Protein AF-A0A8T0EVA7-F1 (afdb_monomer)

Nearest PDB structures (foldseek):
  4edz-assembly1_B  TM=8.177E-01  e=4.609E-07  Homo sapiens
  4ee0-assembly1_A  TM=8.184E-01  e=1.071E-06  Homo sapiens
  3vi5-assembly2_B  TM=8.026E-01  e=1.016E-06  Homo sapiens
  5aix-assembly2_D  TM=8.338E-01  e=5.791E-06  Homo sapiens
  1gsq-assembly1_A  TM=7.451E-01  e=3.299E-05  Todarodes pacificus

InterPro domains:
  IPR004046 Glutathione S-transferase, C-terminal [PF14497] (81-170)
  IPR010987 Glutathione S-transferase, C-terminal-like [PS50405] (51-183)
  IPR036282 Glutathione S-transferase, C-terminal domain superfamily [SSF47616] (47-170)
  IPR050213 Glutathione S-transferase superfamily [PTHR11571] (45-171)

pLDDT: mean 82.07, std 15.05, range [35.81, 98.31]

Structure (mmCIF, N/CA/C/O backbone):
data_AF-A0A8T0EVA7-F1
#
_entry.id   AF-A0A8T0EVA7-F1
#
loop_
_atom_site.group_PDB
_atom_site.id
_atom_site.type_symbol
_atom_site.label_atom_id
_atom_site.label_alt_id
_atom_site.label_comp_id
_atom_site.label_asym_id
_atom_site.label_entity_id
_atom_site.label_seq_id
_atom_site.pdbx_PDB_ins_code
_atom_site.Cartn_x
_atom_site.Cartn_y
_atom_site.Cartn_z
_atom_site.occupancy
_atom_site.B_iso_or_equiv
_atom_site.auth_seq_id
_atom_site.auth_comp_id
_atom_site.auth_asym_id
_atom_site.auth_atom_id
_atom_site.pdbx_PDB_model_num
ATOM 1 N N . MET A 1 1 ? 1.123 -28.349 12.467 1.00 51.69 1 MET A N 1
ATOM 2 C CA . MET A 1 1 ? 0.983 -28.143 11.011 1.00 51.69 1 MET A CA 1
ATOM 3 C C . MET A 1 1 ? 0.458 -26.742 10.843 1.00 51.69 1 MET A C 1
ATOM 5 O O . MET A 1 1 ? -0.519 -26.426 11.518 1.00 51.69 1 MET A O 1
ATOM 9 N N . ALA A 1 2 ? 1.129 -25.923 10.036 1.00 62.06 2 ALA A N 1
ATOM 10 C CA . ALA A 1 2 ? 0.645 -24.588 9.727 1.00 62.06 2 ALA A CA 1
ATOM 11 C C . ALA A 1 2 ? -0.777 -24.687 9.157 1.00 62.06 2 ALA A C 1
ATOM 13 O O . ALA A 1 2 ? -1.074 -25.582 8.361 1.00 62.06 2 ALA A O 1
ATOM 14 N N . LYS A 1 3 ? -1.676 -23.815 9.618 1.00 76.38 3 LYS A N 1
ATOM 15 C CA . LYS A 1 3 ? -3.074 -23.814 9.164 1.00 76.38 3 LYS A CA 1
ATOM 16 C C . LYS A 1 3 ? -3.185 -23.310 7.724 1.00 76.38 3 LYS A C 1
ATOM 18 O O . LYS A 1 3 ? -4.080 -23.734 6.999 1.00 76.38 3 LYS A O 1
ATOM 23 N N . TYR A 1 4 ? -2.267 -22.435 7.324 1.00 76.12 4 TYR A N 1
ATOM 24 C CA . TYR A 1 4 ? -2.261 -21.783 6.025 1.00 76.12 4 TYR A CA 1
ATOM 25 C C . TYR A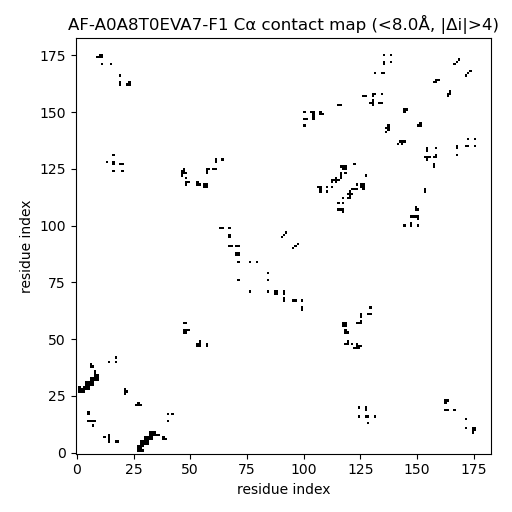 1 4 ? -0.961 -22.074 5.284 1.00 76.12 4 TYR A C 1
ATOM 27 O O . TYR A 1 4 ? 0.113 -22.127 5.885 1.00 76.12 4 TYR A O 1
ATOM 35 N N . LYS A 1 5 ? -1.075 -22.228 3.965 1.00 80.81 5 LYS A N 1
ATOM 36 C CA . LYS A 1 5 ? 0.052 -22.321 3.043 1.00 80.81 5 LYS A CA 1
ATOM 37 C C . LYS A 1 5 ? -0.102 -21.238 1.983 1.00 80.81 5 LYS A C 1
ATOM 39 O O . LYS A 1 5 ? -1.068 -21.262 1.224 1.00 80.81 5 LYS A O 1
ATOM 44 N N . ILE A 1 6 ? 0.835 -20.299 1.934 1.00 74.50 6 ILE A N 1
ATOM 45 C CA . ILE A 1 6 ? 0.915 -19.296 0.875 1.00 74.50 6 ILE A CA 1
ATOM 46 C C . ILE A 1 6 ? 1.753 -19.885 -0.253 1.00 74.50 6 ILE A C 1
ATOM 48 O O . ILE A 1 6 ? 2.911 -20.230 -0.050 1.00 74.50 6 ILE A O 1
ATOM 52 N N . ILE A 1 7 ? 1.164 -19.985 -1.443 1.00 74.25 7 ILE A N 1
ATOM 53 C CA . ILE A 1 7 ? 1.884 -20.291 -2.680 1.00 74.25 7 ILE A CA 1
ATOM 54 C C . ILE A 1 7 ? 1.798 -19.044 -3.548 1.00 74.25 7 ILE A C 1
ATOM 56 O O . ILE A 1 7 ? 0.725 -18.682 -4.027 1.00 74.25 7 ILE A O 1
ATOM 60 N N . ASP A 1 8 ? 2.911 -18.336 -3.684 1.00 68.06 8 ASP A N 1
ATOM 61 C CA . ASP A 1 8 ? 2.957 -17.047 -4.373 1.00 68.06 8 ASP A CA 1
ATOM 62 C C . ASP A 1 8 ? 4.351 -16.808 -4.958 1.00 68.06 8 ASP A C 1
ATOM 64 O O . ASP A 1 8 ? 5.248 -17.613 -4.764 1.00 68.06 8 ASP A O 1
ATOM 68 N N . TYR A 1 9 ? 4.566 -15.740 -5.714 1.00 65.31 9 TYR A N 1
ATOM 69 C CA . TYR A 1 9 ? 5.812 -15.583 -6.457 1.00 65.31 9 TYR A CA 1
ATOM 70 C C . TYR A 1 9 ? 6.983 -15.099 -5.604 1.00 65.31 9 TYR A C 1
ATOM 72 O O . TYR A 1 9 ? 6.816 -14.498 -4.544 1.00 65.31 9 TYR A O 1
ATOM 80 N N . VAL A 1 10 ? 8.197 -15.280 -6.129 1.00 61.91 10 VAL A N 1
ATOM 81 C CA . VAL A 1 10 ? 9.421 -14.655 -5.589 1.00 61.91 10 VAL A CA 1
ATOM 82 C C . VAL A 1 10 ? 9.433 -13.121 -5.705 1.00 61.91 10 VAL A C 1
ATOM 84 O O . VAL A 1 10 ? 10.322 -12.471 -5.156 1.00 61.91 10 VAL A O 1
ATOM 87 N N . TYR A 1 11 ? 8.478 -12.528 -6.429 1.00 54.47 11 TYR A N 1
ATOM 88 C CA . TYR A 1 11 ? 8.376 -11.087 -6.665 1.00 54.47 11 TYR A CA 1
ATOM 89 C C . TYR A 1 11 ? 7.085 -10.481 -6.083 1.00 54.47 11 TYR A C 1
ATOM 91 O O . T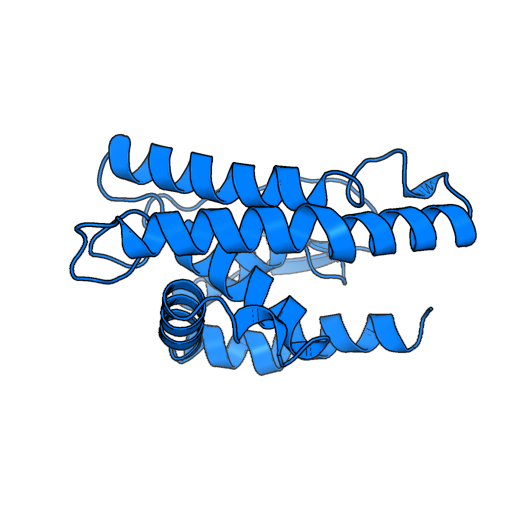YR A 1 11 ? 6.096 -11.195 -5.935 1.00 54.47 11 TYR A O 1
ATOM 99 N N . PRO A 1 12 ? 7.048 -9.153 -5.841 1.00 59.00 12 PRO A N 1
ATOM 100 C CA . PRO A 1 12 ? 5.904 -8.469 -5.238 1.00 59.00 12 PRO A CA 1
ATOM 101 C C . PRO A 1 12 ? 4.552 -8.702 -5.922 1.00 59.00 12 PRO A C 1
ATOM 103 O O . PRO A 1 12 ? 4.328 -8.250 -7.056 1.00 59.00 12 PRO A O 1
ATOM 106 N N . THR A 1 13 ? 3.615 -9.341 -5.218 1.00 66.25 13 THR A N 1
ATOM 107 C CA . THR A 1 13 ? 2.211 -9.501 -5.633 1.00 66.25 13 THR A CA 1
ATOM 108 C C . THR A 1 13 ? 1.250 -9.277 -4.455 1.00 66.25 13 THR A C 1
ATOM 110 O O . THR A 1 13 ? 1.651 -8.838 -3.382 1.00 66.25 13 THR A O 1
ATOM 113 N N . ALA A 1 14 ? -0.038 -9.591 -4.638 1.00 66.50 14 ALA A N 1
ATOM 114 C CA . ALA A 1 14 ? -0.995 -9.622 -3.536 1.00 66.50 14 ALA A CA 1
ATOM 115 C C . ALA A 1 14 ? -0.630 -10.638 -2.430 1.00 66.50 14 ALA A C 1
ATOM 117 O O . ALA A 1 14 ? -1.138 -10.512 -1.321 1.00 66.50 14 ALA A O 1
ATOM 118 N N . GLY A 1 15 ? 0.272 -11.599 -2.664 1.00 71.56 15 GLY A N 1
ATOM 119 C CA . GLY A 1 15 ? 0.728 -12.480 -1.590 1.00 71.56 15 GLY A CA 1
ATOM 120 C C . GLY A 1 15 ? 1.689 -11.813 -0.607 1.00 71.56 15 GLY A C 1
ATOM 121 O O . GLY A 1 15 ? 1.809 -12.295 0.511 1.00 71.56 15 GLY A O 1
ATOM 122 N N . GLU A 1 16 ? 2.303 -10.668 -0.928 1.00 78.44 16 GLU A N 1
ATOM 123 C CA . GLU A 1 16 ? 2.979 -9.850 0.096 1.00 78.44 16 GLU A CA 1
ATOM 124 C C . GLU A 1 16 ? 1.983 -9.310 1.123 1.00 78.44 16 GLU A C 1
ATOM 126 O O . GLU A 1 16 ? 2.271 -9.306 2.316 1.00 78.44 16 GLU A O 1
ATOM 131 N N . LEU A 1 17 ? 0.786 -8.923 0.672 1.00 82.12 17 LEU A N 1
ATOM 132 C CA . LEU A 1 17 ? -0.280 -8.493 1.570 1.00 82.12 17 LEU A CA 1
ATOM 133 C C . LEU A 1 17 ? -0.766 -9.652 2.445 1.00 82.12 17 LEU A C 1
ATOM 135 O O . LEU A 1 17 ? -0.916 -9.473 3.648 1.00 82.12 17 LEU A O 1
ATOM 139 N N . ALA A 1 18 ? -0.947 -10.844 1.870 1.00 80.25 18 ALA A N 1
ATOM 140 C CA . ALA A 1 18 ? -1.317 -12.032 2.638 1.00 80.25 18 ALA A CA 1
ATOM 141 C C . ALA A 1 18 ? -0.254 -12.391 3.695 1.00 80.25 18 ALA A C 1
ATOM 143 O O . ALA A 1 18 ? -0.599 -12.602 4.855 1.00 80.25 18 ALA A O 1
ATOM 144 N N . ARG A 1 19 ? 1.038 -12.384 3.330 1.00 84.69 19 ARG A N 1
ATOM 145 C CA . ARG A 1 19 ? 2.145 -12.607 4.278 1.00 84.69 19 ARG A CA 1
ATOM 146 C C . ARG A 1 19 ? 2.141 -11.574 5.397 1.00 84.69 19 ARG A C 1
ATOM 148 O O . ARG A 1 19 ? 2.225 -11.952 6.560 1.00 84.69 19 ARG A O 1
ATOM 155 N N . LEU A 1 20 ? 2.003 -10.289 5.060 1.00 84.94 20 LEU A N 1
ATOM 156 C CA . LEU A 1 20 ? 1.968 -9.234 6.068 1.00 84.94 20 LEU A CA 1
ATOM 157 C C . LEU A 1 20 ? 0.783 -9.406 7.020 1.00 84.94 20 LEU A C 1
ATOM 159 O O . LEU A 1 20 ? 0.956 -9.230 8.218 1.00 84.94 20 LEU A O 1
ATOM 163 N N . ILE A 1 21 ? -0.401 -9.761 6.516 1.00 85.12 21 ILE A N 1
ATOM 164 C CA . ILE A 1 21 ? -1.578 -10.014 7.359 1.00 85.12 21 ILE A CA 1
ATOM 165 C C . ILE A 1 21 ? -1.291 -11.134 8.365 1.00 85.12 21 ILE A C 1
ATOM 167 O O . ILE A 1 21 ? -1.506 -10.936 9.559 1.00 85.12 21 ILE A O 1
ATOM 171 N N . LEU A 1 22 ? -0.745 -12.267 7.911 1.00 84.88 22 LEU A N 1
ATOM 172 C CA . LEU A 1 22 ? -0.441 -13.401 8.789 1.00 84.88 22 LEU A CA 1
ATOM 173 C C . LEU A 1 22 ? 0.649 -13.060 9.814 1.00 84.88 22 LEU A C 1
ATOM 175 O O . LEU A 1 22 ? 0.495 -13.374 10.992 1.00 84.88 22 LEU A O 1
ATOM 179 N N . GLN A 1 23 ? 1.702 -12.343 9.407 1.00 84.38 23 GLN A N 1
ATOM 180 C CA . GLN A 1 23 ? 2.734 -11.863 10.333 1.00 84.38 23 GLN A CA 1
ATOM 181 C C . GLN A 1 23 ? 2.183 -10.853 11.346 1.00 84.38 23 GLN A C 1
ATOM 183 O O . GLN A 1 23 ? 2.493 -10.935 12.530 1.00 84.38 23 GLN A O 1
ATOM 188 N N . TYR A 1 24 ? 1.326 -9.924 10.911 1.00 83.69 24 TYR A N 1
ATOM 189 C CA . TYR A 1 24 ? 0.682 -8.935 11.784 1.00 83.69 24 TYR A CA 1
ATOM 190 C C . TYR A 1 24 ? -0.187 -9.589 12.859 1.00 83.69 24 TYR A C 1
ATOM 192 O O . TYR A 1 24 ? -0.350 -9.049 13.953 1.00 83.69 24 TYR A O 1
ATOM 200 N N . LYS A 1 25 ? -0.754 -10.752 12.543 1.00 84.75 25 LYS A N 1
ATOM 201 C CA . LYS A 1 25 ? -1.606 -11.532 13.439 1.00 84.75 25 LYS A CA 1
ATOM 202 C C . LYS A 1 25 ? -0.843 -12.578 14.252 1.00 84.75 25 LYS A C 1
ATOM 204 O O . LYS A 1 25 ? -1.481 -13.271 15.037 1.00 84.75 25 LYS A O 1
ATOM 209 N N . ASP A 1 26 ? 0.478 -12.674 14.088 1.00 85.44 26 ASP A N 1
ATOM 210 C CA . ASP A 1 26 ? 1.319 -13.701 14.717 1.00 85.44 26 ASP A CA 1
ATOM 211 C C . ASP A 1 26 ? 0.821 -15.133 14.414 1.00 85.44 26 ASP A C 1
ATOM 213 O O . ASP A 1 26 ? 0.749 -16.006 15.277 1.00 85.44 26 ASP A O 1
ATOM 217 N N . VAL A 1 27 ? 0.402 -15.365 13.163 1.00 84.88 27 VAL A N 1
ATOM 218 C CA . VAL A 1 27 ? -0.110 -16.657 12.683 1.00 84.88 27 VAL A CA 1
ATOM 219 C C . VAL A 1 27 ? 0.983 -17.390 11.908 1.00 84.88 27 VAL A C 1
ATOM 221 O O . VAL A 1 27 ? 1.484 -16.882 10.907 1.00 84.88 27 VAL A O 1
ATOM 224 N N . GLU A 1 28 ? 1.318 -18.618 12.320 1.00 84.50 28 GLU A N 1
ATOM 225 C CA . GLU A 1 28 ? 2.240 -19.483 11.568 1.00 84.50 28 GLU A CA 1
ATOM 226 C C . GLU A 1 28 ? 1.647 -19.922 10.216 1.00 84.50 28 GLU A C 1
ATOM 228 O O . GLU A 1 28 ? 0.506 -20.396 10.132 1.00 84.50 28 GLU A O 1
ATOM 233 N N . TYR A 1 29 ? 2.459 -19.834 9.160 1.00 83.50 29 TYR A N 1
ATOM 234 C CA . TYR A 1 29 ? 2.106 -20.243 7.801 1.00 83.50 29 TYR A CA 1
ATOM 235 C C . TYR A 1 29 ? 3.290 -20.892 7.078 1.00 83.50 29 TYR A C 1
ATOM 237 O O . TYR A 1 29 ? 4.446 -20.548 7.321 1.00 83.50 29 TYR A O 1
ATOM 245 N N . ASP A 1 30 ? 2.994 -21.810 6.160 1.00 84.25 30 ASP A N 1
ATOM 246 C CA . ASP A 1 30 ? 3.984 -22.344 5.223 1.00 84.25 30 ASP A CA 1
ATOM 247 C C . ASP A 1 30 ? 4.095 -21.387 4.019 1.00 84.25 30 ASP A C 1
ATOM 249 O O . ASP A 1 30 ? 3.082 -21.068 3.397 1.00 84.25 30 ASP A O 1
ATOM 253 N N . ASP A 1 31 ? 5.300 -20.926 3.668 1.00 81.12 31 ASP A N 1
ATOM 254 C CA . ASP A 1 31 ? 5.536 -20.032 2.517 1.00 81.12 31 ASP A CA 1
ATOM 255 C C . ASP A 1 31 ? 6.271 -20.767 1.391 1.00 81.12 31 ASP A C 1
ATOM 257 O O . ASP A 1 31 ? 7.433 -21.156 1.528 1.00 81.12 31 ASP A O 1
ATOM 261 N N . GLU A 1 32 ? 5.601 -20.947 0.258 1.00 80.75 32 GLU A N 1
ATOM 262 C CA . GLU A 1 32 ? 6.171 -21.503 -0.962 1.00 80.75 32 GLU A CA 1
ATOM 263 C C . GLU A 1 32 ? 6.252 -20.408 -2.031 1.00 80.75 32 GLU A C 1
ATOM 265 O O . GLU A 1 32 ? 5.247 -20.005 -2.622 1.00 80.75 32 GLU A O 1
ATOM 270 N N . LYS A 1 33 ? 7.473 -19.927 -2.288 1.00 73.31 33 LYS A N 1
ATOM 271 C CA . LYS A 1 33 ? 7.742 -18.955 -3.353 1.00 73.31 33 LYS A CA 1
ATOM 272 C C . LYS A 1 33 ? 7.974 -19.687 -4.688 1.00 73.31 33 LYS A C 1
ATOM 274 O O . LYS A 1 33 ? 8.923 -20.459 -4.796 1.00 73.31 33 LYS A O 1
ATOM 279 N N . VAL A 1 34 ? 7.127 -19.452 -5.696 1.00 67.31 34 VAL A N 1
ATOM 280 C CA . VAL A 1 34 ? 7.147 -20.120 -7.017 1.00 67.31 34 VAL A CA 1
ATOM 281 C C . VAL A 1 34 ? 7.436 -19.151 -8.175 1.00 67.31 34 VAL A C 1
ATOM 283 O O . VAL A 1 34 ? 7.169 -17.959 -8.092 1.00 67.31 34 VAL A O 1
ATOM 286 N N . ASP A 1 35 ? 7.949 -19.645 -9.303 1.00 64.81 35 ASP A N 1
ATOM 287 C CA . ASP A 1 35 ? 8.256 -18.809 -10.484 1.00 64.81 35 ASP A CA 1
ATOM 288 C C . ASP A 1 35 ? 7.089 -18.690 -11.499 1.00 64.81 35 ASP A C 1
ATOM 290 O O . ASP A 1 35 ? 7.209 -17.983 -12.500 1.00 64.81 35 ASP A O 1
ATOM 294 N N . SER A 1 36 ? 5.951 -19.369 -11.282 1.00 56.81 36 SER A N 1
ATOM 295 C CA . SER A 1 36 ? 4.916 -19.625 -12.311 1.00 56.81 36 SER A CA 1
ATOM 296 C C . SER A 1 36 ? 3.476 -19.400 -11.815 1.00 56.81 36 SER A C 1
ATOM 298 O O . SER A 1 36 ? 3.238 -19.543 -10.615 1.00 56.81 36 SER A O 1
ATOM 300 N N . PRO A 1 37 ? 2.502 -19.037 -12.689 1.00 47.94 37 PRO A N 1
ATOM 301 C CA . PRO A 1 37 ? 1.304 -18.361 -12.239 1.00 47.94 37 PRO A CA 1
ATOM 302 C C . PRO A 1 37 ? 0.077 -19.241 -12.058 1.00 47.94 37 PRO A C 1
ATOM 304 O O . PRO A 1 37 ? -0.786 -19.269 -12.928 1.00 47.94 37 PRO A O 1
ATOM 307 N N . ASP A 1 38 ? -0.063 -19.830 -10.876 1.00 43.03 38 ASP A N 1
ATOM 308 C CA . ASP A 1 38 ? -1.338 -20.378 -10.413 1.00 43.03 38 ASP A CA 1
ATOM 309 C C . ASP A 1 38 ? -1.699 -19.727 -9.064 1.00 43.03 38 ASP A C 1
ATOM 311 O O . ASP A 1 38 ? -0.909 -19.738 -8.125 1.00 43.03 38 ASP A O 1
ATOM 315 N N . ARG A 1 39 ? -2.862 -19.055 -8.994 1.00 45.16 39 ARG A N 1
ATOM 316 C CA . ARG A 1 39 ? -3.325 -18.262 -7.832 1.00 45.16 39 ARG A CA 1
ATOM 317 C C . ARG A 1 39 ? -4.442 -18.969 -7.073 1.00 45.16 39 ARG A C 1
ATOM 319 O O . ARG A 1 39 ? -5.431 -19.334 -7.703 1.00 45.16 39 ARG A O 1
ATOM 326 N N . ILE A 1 40 ? -4.373 -18.963 -5.739 1.00 38.34 40 ILE A N 1
ATOM 327 C CA . ILE A 1 40 ? -5.530 -19.010 -4.824 1.00 38.34 40 ILE A CA 1
ATOM 328 C C . ILE A 1 40 ? -5.209 -18.108 -3.613 1.00 38.34 40 ILE A C 1
ATOM 330 O O . ILE A 1 40 ? -4.103 -18.179 -3.086 1.00 38.34 40 ILE A O 1
ATOM 334 N N . TYR A 1 41 ? -6.151 -17.255 -3.190 1.00 47.81 41 TYR A N 1
ATOM 335 C CA . TYR A 1 41 ? -6.073 -16.477 -1.943 1.00 47.81 41 TYR A CA 1
ATOM 336 C C . TYR A 1 41 ? -7.312 -16.764 -1.085 1.00 47.81 41 TYR A C 1
ATOM 338 O O . TYR A 1 41 ? -8.422 -16.787 -1.616 1.00 47.81 41 TYR A O 1
ATOM 346 N N . GLU A 1 42 ? -7.123 -16.915 0.226 1.00 38.09 42 GLU A N 1
ATOM 347 C CA . GLU A 1 42 ? -8.181 -16.876 1.244 1.00 38.09 42 GLU A CA 1
ATOM 348 C C . GLU A 1 42 ? -7.908 -15.667 2.154 1.00 38.09 42 GLU A C 1
ATOM 350 O O . GLU A 1 42 ? -6.774 -15.466 2.590 1.00 38.09 42 GLU A O 1
ATOM 355 N N . ALA A 1 43 ? -8.914 -14.815 2.376 1.00 43.81 43 ALA A N 1
ATOM 356 C CA . ALA A 1 43 ? -8.801 -13.621 3.218 1.00 43.81 43 ALA A CA 1
ATOM 357 C C . ALA A 1 43 ? -9.215 -13.927 4.670 1.00 43.81 43 ALA A C 1
ATOM 359 O O . ALA A 1 43 ? -10.124 -14.724 4.894 1.00 43.81 43 ALA A O 1
ATOM 360 N N . GLU A 1 44 ? -8.575 -13.276 5.649 1.00 51.53 44 GLU A N 1
ATOM 361 C CA . GLU A 1 44 ? -8.946 -13.377 7.069 1.00 51.53 44 GLU A CA 1
ATOM 362 C C . GLU A 1 44 ? -10.073 -12.404 7.452 1.00 51.53 44 GLU A C 1
ATOM 364 O O . GLU A 1 44 ? -10.034 -11.224 7.104 1.00 51.53 44 GLU A O 1
ATOM 369 N N . GLU A 1 45 ? -11.042 -12.892 8.233 1.00 55.31 45 GLU A N 1
ATOM 370 C CA . GLU A 1 45 ? -12.304 -12.208 8.563 1.00 55.31 45 GLU A CA 1
ATOM 371 C C . GLU A 1 45 ? -12.142 -10.966 9.475 1.00 55.31 45 GLU A C 1
ATOM 373 O O . GLU A 1 45 ? -12.987 -10.074 9.451 1.00 55.31 45 GLU A O 1
ATOM 378 N N . ASP A 1 46 ? -11.029 -10.833 10.210 1.00 62.69 46 ASP A N 1
ATOM 379 C CA . ASP A 1 46 ? -10.847 -9.788 11.239 1.00 62.69 46 ASP A CA 1
ATOM 380 C C . ASP A 1 46 ? -10.209 -8.475 10.746 1.00 62.69 46 ASP A C 1
ATOM 382 O O . ASP A 1 46 ? -10.014 -7.547 11.536 1.00 62.69 46 ASP A O 1
ATOM 386 N N . LEU A 1 47 ? -9.825 -8.377 9.470 1.00 65.31 47 LEU A N 1
ATOM 387 C CA . LEU A 1 47 ? -9.247 -7.151 8.893 1.00 65.31 47 LEU A CA 1
ATOM 388 C C . LEU A 1 47 ? -10.135 -6.503 7.831 1.00 65.31 47 LEU A C 1
ATOM 390 O O . LEU A 1 47 ? -9.761 -5.459 7.301 1.00 65.31 47 LEU A O 1
ATOM 394 N N . VAL A 1 48 ? -11.298 -7.091 7.541 1.00 67.50 48 VAL A N 1
ATOM 395 C CA . VAL A 1 48 ? -12.224 -6.692 6.466 1.00 67.50 48 VAL A CA 1
ATOM 396 C C . VAL A 1 48 ? -12.993 -5.403 6.796 1.00 67.50 48 VAL A C 1
ATOM 398 O O . VAL A 1 48 ? -13.507 -4.752 5.899 1.00 67.50 48 VAL A O 1
ATOM 401 N N . GLY A 1 49 ? -13.003 -4.973 8.059 1.00 61.56 49 GLY A N 1
ATOM 402 C CA . GLY A 1 49 ? -13.878 -3.909 8.555 1.00 61.56 49 GLY A CA 1
ATOM 403 C C . GLY A 1 49 ? -15.038 -4.496 9.359 1.00 61.56 49 GLY A C 1
ATOM 404 O O . GLY A 1 49 ? -15.358 -5.677 9.251 1.00 61.56 49 GLY A O 1
ATOM 405 N N . LYS A 1 50 ? -15.656 -3.693 10.226 1.00 78.88 50 LYS A N 1
ATOM 406 C CA . LYS A 1 50 ? -16.642 -4.181 11.211 1.00 78.88 50 LYS A CA 1
ATOM 407 C C . LYS A 1 50 ? -18.031 -4.433 10.636 1.00 78.88 50 LYS A C 1
ATOM 409 O O . LYS A 1 50 ? -18.877 -5.018 11.310 1.00 78.88 50 LYS A O 1
ATOM 414 N N . ASN A 1 51 ? -18.303 -3.916 9.445 1.00 77.56 51 ASN A N 1
ATOM 415 C CA . ASN A 1 51 ? -19.595 -4.003 8.783 1.00 77.56 51 ASN A CA 1
ATOM 416 C C . ASN A 1 51 ? -19.411 -4.026 7.259 1.00 77.56 51 ASN A C 1
ATOM 418 O O . ASN A 1 51 ? -18.323 -3.777 6.740 1.00 77.56 51 ASN A O 1
ATOM 422 N N . ASN A 1 52 ? -20.502 -4.306 6.546 1.00 77.56 52 ASN A N 1
ATOM 423 C CA . ASN A 1 52 ? -20.494 -4.438 5.090 1.00 77.56 52 ASN A CA 1
ATOM 424 C C . ASN A 1 52 ? -20.081 -3.152 4.358 1.00 77.56 52 ASN A C 1
ATOM 426 O O . ASN A 1 52 ? -19.578 -3.236 3.242 1.00 77.56 52 ASN A O 1
ATOM 430 N N . GLU A 1 53 ? -20.306 -1.976 4.947 1.00 81.81 53 GLU A N 1
ATOM 431 C CA . GLU A 1 53 ? -19.920 -0.702 4.333 1.00 81.81 53 GLU A CA 1
ATOM 432 C C . GLU A 1 53 ? -18.400 -0.519 4.400 1.00 81.81 53 GLU A C 1
ATOM 434 O O . GLU A 1 53 ? -17.777 -0.248 3.377 1.00 81.81 53 GLU A O 1
ATOM 439 N N . GLU A 1 54 ? -17.791 -0.760 5.567 1.00 86.31 54 GLU A N 1
ATOM 440 C CA . GLU A 1 54 ? -16.330 -0.744 5.739 1.00 86.31 54 GLU A CA 1
ATOM 441 C C . GLU A 1 54 ? -15.652 -1.777 4.817 1.00 86.31 54 GLU A C 1
ATOM 443 O O . GLU A 1 54 ? -14.677 -1.457 4.135 1.00 86.31 54 GLU A O 1
ATOM 448 N N . ALA A 1 55 ? -16.228 -2.980 4.718 1.00 76.56 55 ALA A N 1
ATOM 449 C CA . ALA A 1 55 ? -15.773 -4.029 3.806 1.00 76.56 55 ALA A CA 1
ATOM 450 C C . ALA A 1 55 ? -15.816 -3.593 2.337 1.00 76.56 55 ALA A C 1
ATOM 452 O O . ALA A 1 55 ? -14.813 -3.685 1.628 1.00 76.56 55 ALA A O 1
ATOM 453 N N . ALA A 1 56 ? -16.949 -3.040 1.897 1.00 74.06 56 ALA A N 1
ATOM 454 C CA . ALA A 1 56 ? -17.117 -2.569 0.527 1.00 74.06 56 ALA A CA 1
ATOM 455 C C . ALA A 1 56 ? -16.169 -1.407 0.186 1.00 74.06 56 ALA A C 1
ATOM 457 O O . ALA A 1 56 ? -15.694 -1.312 -0.948 1.00 74.06 56 ALA A O 1
ATOM 458 N N . ILE A 1 57 ? -15.862 -0.530 1.151 1.00 86.06 57 ILE A N 1
ATOM 459 C CA . ILE A 1 57 ? -14.856 0.522 0.962 1.00 86.06 57 ILE A CA 1
ATOM 460 C C . ILE A 1 57 ? -13.479 -0.105 0.750 1.00 86.06 57 ILE A C 1
ATOM 462 O O . ILE A 1 57 ? -12.772 0.301 -0.177 1.00 86.06 57 ILE A O 1
ATOM 466 N N . CYS A 1 58 ? -13.104 -1.100 1.556 1.00 86.50 58 CYS A N 1
ATOM 467 C CA . CYS A 1 58 ? -11.833 -1.790 1.372 1.00 86.50 58 CYS A CA 1
ATOM 468 C C . CYS A 1 58 ? -11.725 -2.488 0.011 1.00 86.50 58 CYS A C 1
ATOM 470 O O . CYS A 1 58 ? -10.704 -2.330 -0.664 1.00 86.50 58 CYS A O 1
ATOM 472 N N . ASP A 1 59 ? -12.776 -3.182 -0.427 1.00 81.69 59 ASP A N 1
ATOM 473 C CA . ASP A 1 59 ? -12.821 -3.812 -1.749 1.00 81.69 59 ASP A CA 1
ATOM 474 C C . ASP A 1 59 ? -12.644 -2.772 -2.861 1.00 81.69 59 ASP A C 1
ATOM 476 O O . ASP A 1 59 ? -11.753 -2.899 -3.699 1.00 81.69 59 ASP A O 1
ATOM 480 N N . MET A 1 60 ? -13.407 -1.675 -2.819 1.00 89.00 60 MET A N 1
ATOM 481 C CA . MET A 1 60 ? -13.303 -0.583 -3.793 1.00 89.00 60 MET A CA 1
ATOM 482 C C . MET A 1 60 ? -11.887 0.017 -3.843 1.00 89.00 60 MET A C 1
ATOM 484 O O . MET A 1 60 ? -11.360 0.308 -4.924 1.00 89.00 60 MET A O 1
ATOM 488 N N . VAL A 1 61 ? -11.269 0.238 -2.680 1.00 91.56 61 VAL A N 1
ATOM 489 C CA . VAL A 1 61 ? -9.906 0.773 -2.562 1.00 91.56 61 VAL A CA 1
ATOM 490 C C . VAL A 1 61 ? -8.900 -0.163 -3.230 1.00 91.56 61 VAL A C 1
ATOM 492 O O . VAL A 1 61 ? -8.043 0.303 -3.991 1.00 91.56 61 VAL A O 1
ATOM 495 N N . MET A 1 62 ? -9.014 -1.466 -2.982 1.00 87.94 62 MET A N 1
ATOM 496 C CA . MET A 1 62 ? -8.081 -2.477 -3.476 1.00 87.94 62 MET A CA 1
ATOM 497 C C . MET A 1 62 ? -8.302 -2.805 -4.956 1.00 87.94 62 MET A C 1
ATOM 499 O O . MET A 1 62 ? -7.326 -2.947 -5.700 1.00 87.94 62 MET A O 1
ATOM 503 N N . ASP A 1 63 ? -9.546 -2.784 -5.430 1.00 86.38 63 ASP A N 1
ATOM 504 C CA . ASP A 1 63 ? -9.880 -2.811 -6.856 1.00 86.38 63 ASP A CA 1
ATOM 505 C C . ASP A 1 63 ? -9.251 -1.626 -7.591 1.00 86.38 63 ASP A C 1
ATOM 507 O O . ASP A 1 63 ? -8.702 -1.784 -8.684 1.00 86.38 63 ASP A O 1
ATOM 511 N N . GLY A 1 64 ? -9.242 -0.442 -6.972 1.00 88.00 64 GLY A N 1
ATOM 512 C CA . GLY A 1 64 ? -8.534 0.729 -7.485 1.00 88.00 64 GLY A CA 1
ATOM 513 C C . GLY A 1 64 ? -7.050 0.452 -7.754 1.00 88.00 64 GLY A C 1
ATOM 514 O O . GLY A 1 64 ? -6.554 0.754 -8.846 1.00 88.00 64 GLY A O 1
ATOM 515 N N . LEU A 1 65 ? -6.353 -0.193 -6.812 1.00 88.81 65 LEU A N 1
ATOM 516 C CA . LEU A 1 65 ? -4.960 -0.610 -7.000 1.00 88.81 65 LEU A CA 1
ATOM 517 C C . LEU A 1 65 ? -4.839 -1.672 -8.097 1.00 88.81 65 LEU A C 1
ATOM 519 O O . LEU A 1 65 ? -3.929 -1.610 -8.927 1.00 88.81 65 LEU A O 1
ATOM 523 N N . GLY A 1 66 ? -5.764 -2.632 -8.137 1.00 87.12 66 GLY A N 1
ATOM 524 C CA . GLY A 1 66 ? -5.829 -3.646 -9.186 1.00 87.12 66 GLY A CA 1
ATOM 525 C C . GLY A 1 66 ? -5.914 -3.024 -10.581 1.00 87.12 66 GLY A C 1
ATOM 526 O O . GLY A 1 66 ? -5.132 -3.375 -11.470 1.00 87.12 66 GLY A O 1
ATOM 527 N N . VAL A 1 67 ? -6.793 -2.035 -10.760 1.00 87.88 67 VAL A N 1
ATOM 528 C CA . VAL A 1 67 ? -6.944 -1.291 -12.017 1.00 87.88 67 VAL A CA 1
ATOM 529 C C . VAL A 1 67 ? -5.682 -0.493 -12.340 1.00 87.88 67 VAL A C 1
ATOM 531 O O . VAL A 1 67 ? -5.258 -0.509 -13.498 1.00 87.88 67 VAL A O 1
ATOM 534 N N . MET A 1 68 ? -5.045 0.143 -11.350 1.00 90.00 68 MET A N 1
ATOM 535 C CA . MET A 1 68 ? -3.782 0.871 -11.538 1.00 90.00 68 MET A CA 1
ATOM 536 C C . MET A 1 68 ? -2.692 -0.017 -12.156 1.00 90.00 68 MET A C 1
ATOM 538 O O . MET A 1 68 ? -1.989 0.421 -13.063 1.00 90.00 68 MET A O 1
ATOM 542 N N . PHE A 1 69 ? -2.590 -1.279 -11.726 1.00 85.12 69 PHE A N 1
ATOM 543 C CA . PHE A 1 69 ? -1.593 -2.227 -12.238 1.00 85.12 69 PHE A CA 1
ATOM 544 C C . PHE A 1 69 ? -2.071 -3.108 -13.401 1.00 85.12 69 PHE A C 1
ATOM 546 O O . PHE A 1 69 ? -1.285 -3.893 -13.939 1.00 85.12 69 PHE A O 1
ATOM 553 N N . SER A 1 70 ? -3.336 -3.009 -13.812 1.00 83.19 70 SER A N 1
ATOM 554 C CA . SER A 1 70 ? -3.945 -3.927 -14.787 1.00 83.19 70 SER A CA 1
ATOM 555 C C . SER A 1 70 ? -3.172 -4.015 -16.110 1.00 83.19 70 SER A C 1
ATOM 557 O O . SER A 1 70 ? -2.991 -5.107 -16.653 1.00 83.19 70 SER A O 1
ATOM 559 N N . LYS A 1 71 ? -2.622 -2.889 -16.586 1.00 77.25 71 LYS A N 1
ATOM 560 C CA . LYS A 1 71 ? -1.842 -2.810 -17.833 1.00 77.25 71 LYS A CA 1
ATOM 561 C C . LYS A 1 71 ? -0.537 -3.604 -17.805 1.00 77.25 71 LYS A C 1
ATOM 563 O O . LYS A 1 71 ? -0.043 -3.951 -18.868 1.00 77.25 71 LYS A O 1
ATOM 568 N N . VAL A 1 72 ? 0.025 -3.886 -16.629 1.00 77.88 72 VAL A N 1
ATOM 569 C CA . VAL A 1 72 ? 1.306 -4.606 -16.488 1.00 77.88 72 VAL A CA 1
ATOM 570 C C . VAL A 1 72 ? 1.157 -5.976 -15.826 1.00 77.88 72 VAL A C 1
ATOM 572 O O . VAL A 1 72 ? 2.120 -6.734 -15.780 1.00 77.88 72 VAL A O 1
ATOM 575 N N . ARG A 1 73 ? -0.040 -6.304 -15.320 1.00 75.12 73 ARG A N 1
ATOM 576 C CA . ARG A 1 73 ? -0.354 -7.585 -14.662 1.00 75.12 73 ARG A CA 1
ATOM 577 C C . ARG A 1 73 ? -1.214 -8.527 -15.511 1.00 75.12 73 ARG A C 1
ATOM 579 O O . ARG A 1 73 ? -1.582 -9.594 -15.033 1.00 75.12 73 ARG A O 1
ATOM 586 N N . GLY A 1 74 ? -1.558 -8.146 -16.741 1.00 74.50 74 GLY A N 1
ATOM 587 C CA . GLY A 1 74 ? -2.337 -9.000 -17.637 1.00 74.50 74 GLY A CA 1
ATOM 588 C C . GLY A 1 74 ? -1.549 -10.215 -18.142 1.00 74.50 74 GLY A C 1
ATOM 589 O O . GLY A 1 74 ? -0.353 -10.124 -18.411 1.00 74.50 74 GLY A O 1
ATOM 590 N N . ASN A 1 75 ? -2.230 -11.342 -18.356 1.00 71.81 75 ASN A N 1
ATOM 591 C CA . ASN A 1 75 ? -1.613 -12.585 -18.850 1.00 71.81 75 ASN A CA 1
ATOM 592 C C . ASN A 1 75 ? -0.978 -12.437 -20.245 1.00 71.81 75 ASN A C 1
ATOM 594 O O . ASN A 1 75 ? -0.134 -13.233 -20.645 1.00 71.81 75 ASN A O 1
ATOM 598 N N . GLN A 1 76 ? -1.384 -11.423 -21.007 1.00 73.75 76 GLN A N 1
ATOM 599 C CA . GLN A 1 76 ? -0.805 -11.086 -22.304 1.00 73.75 76 GLN A CA 1
ATOM 600 C C . GLN A 1 76 ? 0.579 -10.429 -22.204 1.00 73.75 76 GLN A C 1
ATOM 602 O O . GLN A 1 76 ? 1.308 -10.425 -23.190 1.00 73.75 76 GLN A O 1
ATOM 607 N N . ILE A 1 77 ? 0.954 -9.884 -21.041 1.00 77.44 77 ILE A N 1
ATOM 608 C CA . ILE A 1 77 ? 2.184 -9.098 -20.877 1.00 77.44 77 ILE A CA 1
ATOM 609 C C . ILE A 1 77 ? 3.436 -9.964 -21.015 1.00 77.44 77 ILE A C 1
ATOM 611 O O . ILE A 1 77 ? 4.399 -9.529 -21.638 1.00 77.44 77 ILE A O 1
ATOM 615 N N . SER A 1 78 ? 3.398 -11.214 -20.545 1.00 75.75 78 SER A N 1
ATOM 616 C CA . SER A 1 78 ? 4.507 -12.169 -20.702 1.00 75.75 78 SER A CA 1
ATOM 617 C C . SER A 1 78 ? 4.791 -12.551 -22.159 1.00 75.75 78 SER A C 1
ATOM 619 O O . SER A 1 78 ? 5.850 -13.096 -22.454 1.00 75.75 78 SER A O 1
ATOM 621 N N . LYS A 1 79 ? 3.861 -12.258 -23.078 1.00 82.06 79 LYS A N 1
ATOM 622 C CA . LYS A 1 79 ? 3.991 -12.526 -24.518 1.00 82.06 79 LYS A CA 1
ATOM 623 C C . LYS A 1 79 ? 4.561 -11.340 -25.300 1.00 82.06 79 LYS A C 1
ATOM 625 O O . LYS A 1 79 ? 4.805 -11.475 -26.496 1.00 82.06 79 LYS A O 1
ATOM 630 N N . LEU A 1 80 ? 4.719 -10.184 -24.656 1.00 84.38 80 LEU A N 1
ATOM 631 C CA . LEU A 1 80 ? 5.261 -8.978 -25.272 1.00 84.38 80 LEU A CA 1
ATOM 632 C C . LEU A 1 80 ? 6.787 -8.996 -25.251 1.00 84.38 80 LEU A C 1
ATOM 634 O O . LEU A 1 80 ? 7.397 -9.529 -24.322 1.00 84.38 80 LEU A O 1
ATOM 638 N N . ASP A 1 81 ? 7.402 -8.354 -26.240 1.00 89.56 81 ASP A N 1
ATOM 639 C CA . ASP A 1 81 ? 8.847 -8.142 -26.226 1.00 89.56 81 ASP A CA 1
ATOM 640 C C . ASP A 1 81 ? 9.264 -7.142 -25.127 1.00 89.56 81 ASP A C 1
ATOM 642 O O . ASP A 1 81 ? 8.451 -6.386 -24.583 1.00 89.56 81 ASP A O 1
ATOM 646 N N . ALA A 1 82 ? 10.558 -7.119 -24.794 1.00 86.06 82 ALA A N 1
ATOM 647 C CA . ALA A 1 82 ? 11.079 -6.268 -23.724 1.00 86.06 82 ALA A CA 1
ATOM 648 C C . ALA A 1 82 ? 10.773 -4.774 -23.945 1.00 86.06 82 ALA A C 1
ATOM 650 O O . ALA A 1 82 ? 10.469 -4.051 -22.997 1.00 86.06 82 ALA A O 1
ATOM 651 N N . LYS A 1 83 ? 10.796 -4.301 -25.198 1.00 89.38 83 LYS A N 1
ATOM 652 C CA . LYS A 1 83 ? 10.539 -2.896 -25.538 1.00 89.38 83 LYS A CA 1
ATOM 653 C C . LYS A 1 83 ? 9.072 -2.535 -25.307 1.00 89.38 83 LYS A C 1
ATOM 655 O O . LYS A 1 83 ? 8.783 -1.460 -24.783 1.00 89.38 83 LYS A O 1
ATOM 660 N N . GLN A 1 84 ? 8.155 -3.428 -25.662 1.00 88.69 84 GLN A N 1
ATOM 661 C CA . GLN A 1 84 ? 6.723 -3.286 -25.410 1.00 88.69 84 GLN A CA 1
ATOM 662 C C . GLN A 1 84 ? 6.411 -3.310 -23.907 1.00 88.69 84 GLN A C 1
ATOM 664 O O . GLN A 1 84 ? 5.653 -2.465 -23.430 1.00 88.69 84 GLN A O 1
ATOM 669 N N . GLN A 1 85 ? 7.036 -4.214 -23.144 1.00 83.81 85 GLN A N 1
ATOM 670 C CA . GLN A 1 85 ? 6.880 -4.266 -21.686 1.00 83.81 85 GLN A CA 1
ATOM 671 C C . GLN A 1 85 ? 7.377 -2.978 -21.011 1.00 83.81 85 GLN A C 1
ATOM 673 O O . GLN A 1 85 ? 6.675 -2.412 -20.170 1.00 83.81 85 GLN A O 1
ATOM 678 N N . ILE A 1 86 ? 8.547 -2.470 -21.418 1.00 86.88 86 ILE A N 1
ATOM 679 C CA . IL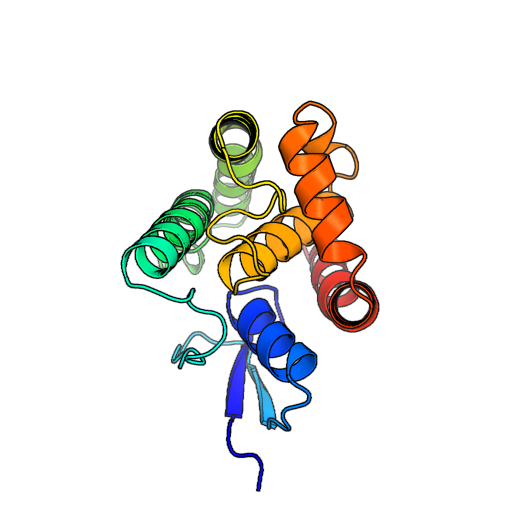E A 1 86 ? 9.090 -1.194 -20.926 1.00 86.88 86 ILE A CA 1
ATOM 680 C C . ILE A 1 86 ? 8.146 -0.033 -21.258 1.00 86.88 86 ILE A C 1
ATOM 682 O O . ILE A 1 86 ? 7.895 0.811 -20.398 1.00 86.88 86 ILE A O 1
ATOM 686 N N . ALA A 1 87 ? 7.596 0.015 -22.476 1.00 88.56 87 ALA A N 1
ATOM 687 C CA . ALA A 1 87 ? 6.674 1.072 -22.885 1.00 88.56 87 ALA A CA 1
ATOM 688 C C . ALA A 1 87 ? 5.389 1.081 -22.039 1.00 88.56 87 ALA A C 1
ATOM 690 O O . ALA A 1 87 ? 4.977 2.142 -21.570 1.00 88.56 87 ALA A O 1
ATOM 691 N N . LEU A 1 88 ? 4.797 -0.090 -21.781 1.00 87.69 88 LEU A N 1
ATOM 692 C CA . LEU A 1 88 ? 3.618 -0.211 -20.917 1.00 87.69 88 LEU A CA 1
ATOM 693 C C . LEU A 1 88 ? 3.920 0.165 -19.469 1.00 87.69 88 LEU A C 1
ATOM 695 O O . LEU A 1 88 ? 3.132 0.871 -18.840 1.00 87.69 88 LEU A O 1
ATOM 699 N N . PHE A 1 89 ? 5.068 -0.269 -18.943 1.00 85.62 89 PHE A N 1
ATOM 700 C CA . PHE A 1 89 ? 5.492 0.109 -17.599 1.00 85.62 89 PHE A CA 1
ATOM 701 C C . PHE A 1 89 ? 5.674 1.625 -17.482 1.00 85.62 89 PHE A C 1
ATOM 703 O O . PHE A 1 89 ? 5.175 2.232 -16.538 1.00 85.62 89 PHE A O 1
ATOM 710 N N . LYS A 1 90 ? 6.325 2.250 -18.468 1.00 87.94 90 LYS A N 1
ATOM 711 C CA . LYS A 1 90 ? 6.499 3.703 -18.521 1.00 87.94 90 LYS A CA 1
ATOM 712 C C . LYS A 1 90 ? 5.153 4.427 -18.564 1.00 87.94 90 LYS A C 1
ATOM 714 O O . LYS A 1 90 ? 4.938 5.326 -17.760 1.00 87.94 90 LYS A O 1
ATOM 719 N N . GLN A 1 91 ? 4.233 3.990 -19.425 1.00 88.25 91 GLN A N 1
ATOM 720 C CA . GLN A 1 91 ? 2.892 4.570 -19.505 1.00 88.25 91 GLN A CA 1
ATOM 721 C C . GLN A 1 91 ? 2.146 4.464 -18.166 1.00 88.25 91 GLN A C 1
ATOM 723 O O . GLN A 1 91 ? 1.560 5.439 -17.705 1.00 88.25 91 GLN A O 1
ATOM 728 N N . MET A 1 92 ? 2.192 3.302 -17.511 1.00 89.81 92 MET A N 1
ATOM 729 C CA . MET A 1 92 ? 1.575 3.119 -16.196 1.00 89.81 92 MET A CA 1
ATOM 730 C C . MET A 1 92 ? 2.156 4.097 -15.161 1.00 89.81 92 MET A C 1
ATOM 732 O O . MET A 1 92 ? 1.401 4.713 -14.414 1.00 89.81 92 MET A O 1
ATOM 736 N N . ILE A 1 93 ? 3.483 4.262 -15.124 1.00 88.50 93 ILE A N 1
ATOM 737 C CA . ILE A 1 93 ? 4.161 5.174 -14.191 1.00 88.50 93 ILE A CA 1
ATOM 738 C C . ILE A 1 93 ? 3.847 6.647 -14.489 1.00 88.50 93 ILE A C 1
ATOM 740 O O . ILE A 1 93 ? 3.699 7.429 -13.555 1.00 88.50 93 ILE A O 1
ATOM 744 N N . GLU A 1 94 ? 3.760 7.041 -15.758 1.00 89.81 94 GLU A N 1
ATOM 745 C CA . GLU A 1 94 ? 3.576 8.445 -16.150 1.00 89.81 94 GLU A CA 1
ATOM 746 C C . GLU A 1 94 ? 2.107 8.887 -16.139 1.00 89.81 94 GLU A C 1
ATOM 748 O O . GLU A 1 94 ? 1.821 10.045 -15.838 1.00 89.81 94 GLU A O 1
ATOM 753 N N . GLU A 1 95 ? 1.169 7.983 -16.429 1.00 89.62 95 GLU A N 1
ATOM 754 C CA . GLU A 1 95 ? -0.252 8.319 -16.585 1.00 89.62 95 GLU A CA 1
ATOM 755 C C . GLU A 1 95 ? -1.114 7.768 -15.447 1.00 89.62 95 GLU A C 1
ATOM 757 O O . GLU A 1 95 ? -1.853 8.510 -14.793 1.00 89.62 95 GLU A O 1
ATOM 762 N N . ASP A 1 96 ? -1.050 6.457 -15.208 1.00 90.75 96 ASP A N 1
ATOM 763 C CA . ASP A 1 96 ? -1.976 5.797 -14.291 1.00 90.75 96 ASP A CA 1
ATOM 764 C C . ASP A 1 96 ? -1.617 6.074 -12.836 1.00 90.75 96 ASP A C 1
ATOM 766 O O . ASP A 1 96 ? -2.484 6.485 -12.066 1.00 90.75 96 ASP A O 1
ATOM 770 N N . VAL A 1 97 ? -0.346 5.927 -12.467 1.00 92.69 97 VAL A N 1
ATOM 771 C CA . VAL A 1 97 ? 0.111 6.134 -11.089 1.00 92.69 97 VAL A CA 1
ATOM 772 C C . VAL A 1 97 ? -0.257 7.532 -10.574 1.00 92.69 97 VAL A C 1
ATOM 774 O O . VAL A 1 97 ? -0.960 7.599 -9.567 1.00 92.69 97 VAL A O 1
ATOM 777 N N . PRO A 1 98 ? 0.078 8.656 -11.244 1.00 94.31 98 PRO A N 1
ATOM 778 C CA . PRO A 1 98 ? -0.307 9.983 -10.761 1.00 94.31 98 PRO A CA 1
ATOM 779 C C . PRO A 1 98 ? -1.823 10.162 -10.655 1.00 94.31 98 PRO A C 1
ATOM 781 O O . PRO A 1 98 ? -2.315 10.774 -9.706 1.00 94.31 98 PRO A O 1
ATOM 784 N N . ARG A 1 99 ? -2.585 9.595 -11.600 1.00 94.75 99 ARG A N 1
ATOM 785 C CA . ARG A 1 99 ? -4.051 9.647 -11.586 1.00 94.75 99 ARG A CA 1
ATOM 786 C C . ARG A 1 99 ? -4.633 8.932 -10.368 1.00 94.75 99 ARG A C 1
ATOM 788 O O . ARG A 1 99 ? -5.592 9.436 -9.787 1.00 94.75 99 ARG A O 1
ATOM 795 N N . PHE A 1 100 ? -4.092 7.776 -9.992 1.00 94.94 100 PHE A N 1
ATOM 796 C CA . PHE A 1 100 ? -4.544 7.033 -8.816 1.00 94.94 100 PHE A CA 1
ATOM 797 C C . PHE A 1 100 ? -4.059 7.664 -7.511 1.00 94.94 100 PHE A C 1
ATOM 799 O O . PHE A 1 100 ? -4.875 7.827 -6.608 1.00 94.94 100 PHE A O 1
ATOM 806 N N . LEU A 1 101 ? -2.810 8.137 -7.436 1.00 96.94 101 LEU A N 1
ATOM 807 C CA . LEU A 1 101 ? -2.316 8.911 -6.289 1.00 96.94 101 LEU A CA 1
ATOM 808 C C . LEU A 1 101 ? -3.219 10.117 -5.998 1.00 96.94 101 LEU A C 1
ATOM 810 O O . LEU A 1 101 ? -3.646 10.308 -4.866 1.00 96.94 101 LEU A O 1
ATOM 814 N N . ALA A 1 102 ? -3.616 10.867 -7.032 1.00 97.06 102 ALA A N 1
ATOM 815 C CA . ALA A 1 102 ? -4.536 11.993 -6.884 1.00 97.06 102 ALA A CA 1
ATOM 816 C C . ALA A 1 102 ? -5.945 11.586 -6.414 1.00 97.06 102 ALA A C 1
ATOM 818 O O . ALA A 1 102 ? -6.639 12.399 -5.804 1.00 97.06 102 ALA A O 1
ATOM 819 N N . LYS A 1 103 ? -6.401 10.361 -6.712 1.00 95.38 103 LYS A N 1
ATOM 820 C CA . LYS A 1 103 ? -7.680 9.841 -6.206 1.00 95.38 103 LYS A CA 1
ATOM 821 C C . LYS A 1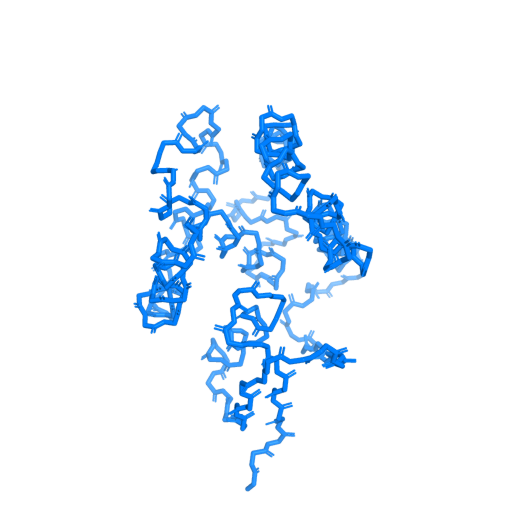 103 ? -7.580 9.466 -4.732 1.00 95.38 103 LYS A C 1
ATOM 823 O O . LYS A 1 103 ? -8.451 9.881 -3.978 1.00 95.38 103 LYS A O 1
ATOM 828 N N . TYR A 1 104 ? -6.537 8.738 -4.330 1.00 96.69 104 TYR A N 1
ATOM 829 C CA . TYR A 1 104 ? -6.328 8.363 -2.928 1.00 96.69 104 TYR A CA 1
ATOM 830 C C . TYR A 1 104 ? -6.058 9.581 -2.043 1.00 96.69 104 TYR A C 1
ATOM 832 O O . TYR A 1 104 ? -6.602 9.662 -0.949 1.00 96.69 104 TYR A O 1
ATOM 840 N N . GLU A 1 105 ? -5.315 10.569 -2.546 1.00 97.88 105 GLU A N 1
ATOM 841 C CA . GLU A 1 105 ? -5.128 11.853 -1.865 1.00 97.88 105 GLU A CA 1
ATOM 842 C C . GLU A 1 105 ? -6.470 12.522 -1.557 1.00 97.88 105 GLU A C 1
ATOM 844 O O . GLU A 1 105 ? -6.749 12.843 -0.409 1.00 97.88 105 GLU A O 1
ATOM 849 N N . ARG A 1 106 ? -7.339 12.673 -2.567 1.00 97.19 106 ARG A N 1
ATOM 850 C CA . ARG A 1 106 ? -8.674 13.266 -2.378 1.00 97.19 106 ARG A CA 1
ATOM 851 C C . ARG A 1 106 ? -9.579 12.413 -1.502 1.00 97.19 106 ARG A C 1
ATOM 853 O O . ARG A 1 106 ? -10.467 12.949 -0.852 1.00 97.19 106 ARG A O 1
ATOM 860 N N . PHE A 1 107 ? -9.422 11.095 -1.557 1.00 94.75 107 PHE A N 1
ATOM 861 C CA . PHE A 1 107 ? -10.190 10.174 -0.732 1.00 94.75 107 PHE A CA 1
ATOM 862 C C . PHE A 1 107 ? -9.860 10.397 0.748 1.00 94.75 107 PHE A C 1
ATOM 864 O O . PHE A 1 107 ? -10.768 10.611 1.542 1.00 94.75 107 PHE A O 1
ATOM 871 N N . LEU A 1 108 ? -8.571 10.462 1.089 1.00 96.69 108 LEU A N 1
ATOM 872 C CA . LEU A 1 108 ? -8.100 10.747 2.446 1.00 96.69 108 LEU A CA 1
ATOM 873 C C . LEU A 1 108 ? -8.408 12.184 2.887 1.00 96.69 108 LEU A C 1
ATOM 875 O O . LEU A 1 108 ? -8.834 12.387 4.016 1.00 96.69 108 LEU A O 1
ATOM 879 N N . GLU A 1 109 ? -8.257 13.171 1.999 1.00 96.44 109 GLU A N 1
ATOM 880 C CA . GLU A 1 109 ? -8.615 14.576 2.260 1.00 96.44 109 GLU A CA 1
ATOM 881 C C . GLU A 1 109 ? -10.097 14.738 2.639 1.00 96.44 109 GLU A C 1
ATOM 883 O O . GLU A 1 109 ? -10.447 15.589 3.454 1.00 96.44 109 GLU A O 1
ATOM 888 N N . ARG A 1 110 ? -10.981 13.939 2.030 1.00 94.38 110 ARG A N 1
ATOM 889 C CA . ARG A 1 110 ? -12.437 14.009 2.233 1.00 94.38 110 ARG A CA 1
ATOM 890 C C . ARG A 1 110 ? -12.958 13.056 3.301 1.00 94.38 110 ARG A C 1
ATOM 892 O O . ARG A 1 110 ? -14.158 13.083 3.565 1.00 94.38 110 ARG A O 1
ATOM 899 N N . SER A 1 111 ? -12.098 12.207 3.854 1.00 93.56 111 SER A N 1
ATOM 900 C CA . SER A 1 111 ? -12.481 11.263 4.896 1.00 93.56 111 SER A CA 1
ATOM 901 C C . SER A 1 111 ? -12.863 12.015 6.170 1.00 93.56 111 SER A C 1
ATOM 903 O O . SER A 1 111 ? -12.192 12.969 6.568 1.00 93.56 111 SER A O 1
ATOM 905 N N . ASP A 1 112 ? -13.944 11.590 6.815 1.00 91.56 112 ASP A N 1
ATOM 906 C CA . ASP A 1 112 ? -14.373 12.071 8.129 1.00 91.56 112 ASP A CA 1
ATOM 907 C C . ASP A 1 112 ? -13.838 11.202 9.283 1.00 91.56 112 ASP A C 1
ATOM 909 O O . ASP A 1 112 ? -14.043 11.532 10.456 1.00 91.56 112 ASP A O 1
ATOM 913 N N . LEU A 1 113 ? -13.104 10.131 8.959 1.00 92.75 113 LEU A N 1
ATOM 914 C CA . LEU A 1 113 ? -12.467 9.244 9.927 1.00 92.75 113 LEU A CA 1
ATOM 915 C C . LEU A 1 113 ? -11.360 9.972 10.689 1.00 92.75 113 LEU A C 1
ATOM 917 O O . LEU A 1 113 ? -10.417 10.519 10.111 1.00 92.75 113 LEU A O 1
ATOM 921 N N . LYS A 1 114 ? -11.417 9.909 12.020 1.00 92.56 114 LYS A N 1
ATOM 922 C CA . LYS A 1 114 ? -10.394 10.525 12.884 1.00 92.56 114 LYS A CA 1
ATOM 923 C C . LYS A 1 114 ? -9.103 9.721 12.897 1.00 92.56 114 LYS A C 1
ATOM 925 O O . LYS A 1 114 ? -8.033 10.269 13.167 1.00 92.56 114 LYS A O 1
ATOM 930 N N . SER A 1 115 ? -9.200 8.426 12.613 1.00 91.88 115 SER A N 1
ATOM 931 C CA . SER A 1 115 ? -8.063 7.528 12.479 1.00 91.88 115 SER A CA 1
ATOM 932 C C . SER A 1 115 ? -7.127 7.932 11.343 1.00 91.88 115 SER A C 1
ATOM 934 O O . SER A 1 115 ? -5.935 7.650 11.435 1.00 91.88 115 SER A O 1
ATOM 936 N N . GLY A 1 116 ? -7.613 8.576 10.281 1.00 92.19 116 GLY A N 1
ATOM 937 C CA . GLY A 1 116 ? -6.831 8.770 9.058 1.00 92.19 116 GLY A CA 1
ATOM 938 C C . GLY A 1 116 ? -6.505 7.464 8.319 1.00 92.19 116 GLY A C 1
ATOM 939 O O . GLY A 1 116 ? -5.566 7.448 7.527 1.00 92.19 116 GLY A O 1
ATOM 940 N N . TYR A 1 117 ? -7.236 6.379 8.599 1.00 95.31 117 TYR A N 1
ATOM 941 C CA . TYR A 1 117 ? -7.270 5.164 7.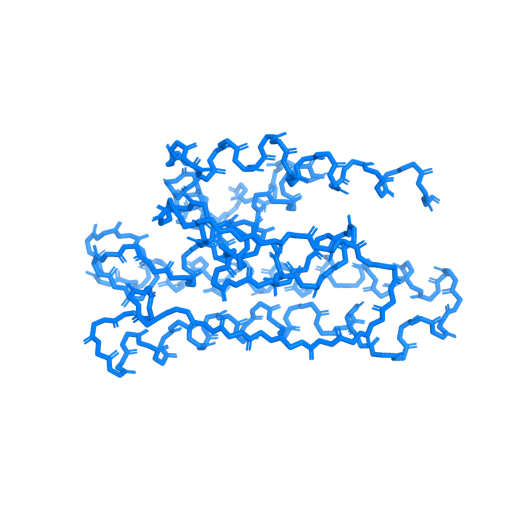778 1.00 95.31 117 TYR A CA 1
ATOM 942 C C . TYR A 1 117 ? -8.325 5.293 6.670 1.00 95.31 117 TYR A C 1
ATOM 944 O O . TYR A 1 117 ? -9.068 6.274 6.610 1.00 95.31 117 TYR A O 1
ATOM 952 N N . LEU A 1 118 ? -8.358 4.326 5.755 1.00 94.25 118 LEU A N 1
ATOM 953 C CA . LEU A 1 118 ? -9.154 4.410 4.534 1.00 94.25 118 LEU A CA 1
ATOM 954 C C . LEU A 1 118 ? -10.619 4.027 4.748 1.00 94.25 118 LEU A C 1
ATOM 956 O O . LEU A 1 118 ? -11.505 4.712 4.246 1.00 94.25 118 LEU A O 1
ATOM 960 N N . ALA A 1 119 ? -10.874 2.929 5.455 1.00 91.00 119 ALA A N 1
ATOM 961 C CA . ALA A 1 119 ? -12.214 2.347 5.530 1.00 91.00 119 ALA A CA 1
ATOM 962 C C . ALA A 1 119 ? -12.851 2.420 6.919 1.00 91.00 119 ALA A C 1
ATOM 964 O O . ALA A 1 119 ? -14.073 2.433 7.021 1.00 91.00 119 ALA A O 1
ATOM 965 N N . SER A 1 120 ? -12.048 2.456 7.985 1.00 91.31 120 SER A N 1
ATOM 966 C CA . SER A 1 120 ? -12.531 2.311 9.360 1.00 91.31 120 SER A CA 1
ATOM 967 C C . SER A 1 120 ? -11.746 3.179 10.346 1.00 91.31 120 SER A C 1
ATOM 969 O O . SER A 1 120 ? -10.645 3.657 10.076 1.00 91.31 120 SER A O 1
ATOM 971 N N . GLU A 1 121 ? -12.275 3.346 11.558 1.00 92.94 121 GLU A N 1
ATOM 972 C CA . GLU A 1 121 ? -11.512 3.928 12.674 1.00 92.94 121 GLU A CA 1
ATOM 973 C C . GLU A 1 121 ? -10.376 2.997 13.152 1.00 92.94 121 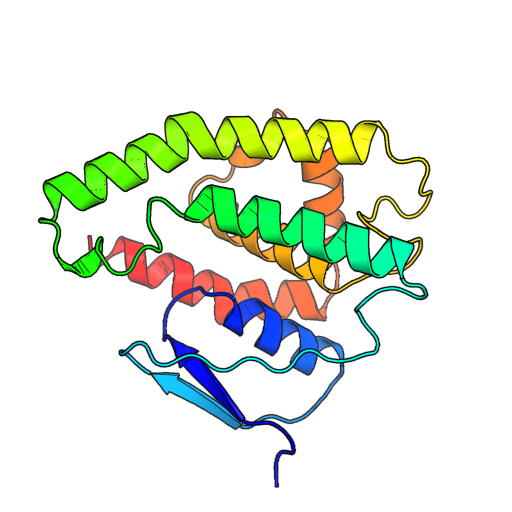GLU A C 1
ATOM 975 O O . GLU A 1 121 ? -9.524 3.386 13.953 1.00 92.94 121 GLU A O 1
ATOM 980 N N . GLN A 1 122 ? -10.347 1.758 12.658 1.00 90.44 122 GLN A N 1
ATOM 981 C CA . GLN A 1 122 ? -9.318 0.759 12.934 1.00 90.44 122 GLN A CA 1
ATOM 982 C C . GLN A 1 122 ? -8.543 0.406 11.666 1.00 90.44 122 GLN A C 1
ATOM 984 O O . GLN A 1 122 ? -9.018 0.631 10.558 1.00 90.44 122 GLN A O 1
ATOM 989 N N . LEU A 1 123 ? -7.344 -0.148 11.851 1.00 90.62 123 LEU A N 1
ATOM 990 C CA . LEU A 1 123 ? -6.521 -0.638 10.751 1.00 90.62 123 LEU A CA 1
ATOM 991 C C . LEU A 1 123 ? -7.217 -1.819 10.061 1.00 90.62 123 LEU A C 1
ATOM 993 O O . LEU A 1 123 ? -7.649 -2.759 10.729 1.00 90.62 123 LEU A O 1
ATOM 997 N N . THR A 1 124 ? -7.268 -1.783 8.735 1.00 89.25 124 THR A N 1
ATOM 998 C CA . THR A 1 124 ? -7.873 -2.812 7.882 1.00 89.25 124 THR A CA 1
ATOM 999 C C . THR A 1 124 ? -6.874 -3.369 6.867 1.00 89.25 124 THR A C 1
ATOM 1001 O O . THR A 1 124 ? -5.783 -2.831 6.661 1.00 89.25 124 THR A O 1
ATOM 1004 N N . TRP A 1 125 ? -7.244 -4.458 6.192 1.00 85.94 125 TRP A N 1
ATOM 1005 C CA . TRP A 1 125 ? -6.394 -5.084 5.176 1.00 85.94 125 TRP A CA 1
ATOM 1006 C C . TRP A 1 125 ? -6.123 -4.158 3.982 1.00 85.94 125 TRP A C 1
ATOM 1008 O O . TRP A 1 125 ? -5.035 -4.201 3.403 1.00 85.94 125 TRP A O 1
ATOM 1018 N N . CYS A 1 126 ? -7.076 -3.288 3.629 1.00 89.06 126 CYS A N 1
ATOM 1019 C CA . CYS A 1 126 ? -6.884 -2.341 2.539 1.00 89.06 126 CYS A CA 1
ATOM 1020 C C . CYS A 1 126 ? -5.895 -1.227 2.913 1.00 89.06 126 CYS A C 1
ATOM 1022 O O . CYS A 1 126 ? -5.136 -0.782 2.049 1.00 89.06 126 CYS A O 1
ATOM 1024 N N . ASP A 1 127 ? -5.809 -0.847 4.195 1.00 94.94 127 ASP A N 1
ATOM 1025 C CA . ASP A 1 127 ? -4.776 0.083 4.661 1.00 94.94 127 ASP A CA 1
ATOM 1026 C C . ASP A 1 127 ? -3.374 -0.505 4.455 1.00 94.94 127 ASP A C 1
ATOM 1028 O O . ASP A 1 127 ? -2.494 0.138 3.876 1.00 94.94 127 ASP A O 1
ATOM 1032 N N . LEU A 1 128 ? -3.188 -1.763 4.869 1.00 92.81 128 LEU A N 1
ATOM 1033 C CA . LEU A 1 128 ? -1.941 -2.506 4.677 1.00 92.81 128 LEU A CA 1
ATOM 1034 C C . LEU A 1 128 ? -1.589 -2.638 3.189 1.00 92.81 128 LEU A C 1
ATOM 1036 O O . LEU A 1 128 ? -0.450 -2.384 2.798 1.00 92.81 128 LEU A O 1
ATOM 1040 N N . GLY A 1 129 ? -2.564 -2.985 2.344 1.00 89.38 129 GLY A N 1
ATOM 1041 C CA . GLY A 1 129 ? -2.364 -3.165 0.905 1.00 89.38 129 GLY A CA 1
ATOM 1042 C C . GLY A 1 129 ? -1.930 -1.887 0.186 1.00 89.38 129 GLY A C 1
ATOM 1043 O O . GLY A 1 129 ? -0.991 -1.909 -0.619 1.00 89.38 129 GLY A O 1
ATOM 1044 N N . VAL A 1 130 ? -2.574 -0.759 0.496 1.00 94.19 130 VAL A N 1
ATOM 1045 C CA . VAL A 1 130 ? -2.228 0.551 -0.074 1.00 94.19 130 VAL A CA 1
ATOM 1046 C C . VAL A 1 130 ? -0.870 1.031 0.434 1.00 94.19 130 VAL A C 1
ATOM 1048 O O . VAL A 1 130 ? -0.038 1.458 -0.372 1.00 94.19 130 VAL A O 1
ATOM 1051 N N . ALA A 1 131 ? -0.612 0.921 1.740 1.00 95.12 131 ALA A N 1
ATOM 1052 C CA . ALA A 1 131 ? 0.654 1.344 2.328 1.00 95.12 131 ALA A CA 1
ATOM 1053 C C . ALA A 1 131 ? 1.840 0.538 1.786 1.00 95.12 131 ALA A C 1
ATOM 1055 O O . ALA A 1 131 ? 2.807 1.139 1.318 1.00 95.12 131 ALA A O 1
ATOM 1056 N N . LEU A 1 132 ? 1.743 -0.797 1.749 1.00 92.00 132 LEU A N 1
ATOM 1057 C CA . LEU A 1 132 ? 2.774 -1.660 1.162 1.00 92.00 132 LEU A CA 1
ATOM 1058 C C . LEU A 1 132 ? 3.043 -1.313 -0.302 1.00 92.00 132 LEU A C 1
ATOM 1060 O O . LEU A 1 132 ? 4.197 -1.204 -0.717 1.00 92.00 132 LEU A O 1
ATOM 1064 N N . THR A 1 133 ? 1.981 -1.105 -1.085 1.00 91.19 133 THR A N 1
ATOM 1065 C CA . THR A 1 133 ? 2.104 -0.771 -2.506 1.00 91.19 133 THR A CA 1
ATOM 1066 C C . THR A 1 133 ? 2.926 0.500 -2.701 1.00 91.19 133 THR A C 1
ATOM 1068 O O . THR A 1 133 ? 3.879 0.513 -3.486 1.00 91.19 133 THR A O 1
ATOM 1071 N N . PHE A 1 134 ? 2.581 1.578 -1.995 1.00 94.50 134 PHE A N 1
ATOM 1072 C CA . PHE A 1 134 ? 3.263 2.855 -2.180 1.00 94.50 134 PHE A CA 1
ATOM 1073 C C . PHE A 1 134 ? 4.633 2.903 -1.508 1.00 94.50 134 PHE A C 1
ATOM 1075 O O . PHE A 1 134 ? 5.551 3.460 -2.111 1.00 94.50 134 PHE A O 1
ATOM 1082 N N . ALA A 1 135 ? 4.825 2.234 -0.368 1.00 92.25 135 ALA A N 1
ATOM 1083 C CA . ALA A 1 135 ? 6.145 2.0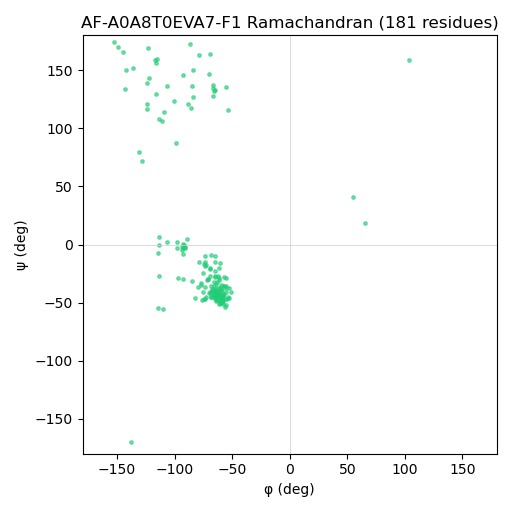41 0.226 1.00 92.25 135 ALA A CA 1
ATOM 1084 C C . ALA A 1 135 ? 7.086 1.317 -0.753 1.00 92.25 135 ALA A C 1
ATOM 1086 O O . ALA A 1 135 ? 8.174 1.809 -1.057 1.00 92.25 135 ALA A O 1
ATOM 1087 N N . GLY A 1 136 ? 6.629 0.215 -1.358 1.00 89.19 136 GLY A N 1
ATOM 1088 C CA . GLY A 1 136 ? 7.391 -0.533 -2.361 1.00 89.19 136 GLY A CA 1
ATOM 1089 C C . GLY A 1 136 ? 7.751 0.297 -3.599 1.00 89.19 136 GLY A C 1
ATOM 1090 O O . GLY A 1 136 ? 8.840 0.160 -4.163 1.00 89.19 136 GLY A O 1
ATOM 1091 N N . MET A 1 137 ? 6.872 1.210 -4.020 1.00 89.38 137 MET A N 1
ATOM 1092 C CA . MET A 1 137 ? 7.175 2.147 -5.105 1.00 89.38 137 MET A CA 1
ATOM 1093 C C . MET A 1 137 ? 8.150 3.253 -4.673 1.00 89.38 137 MET A C 1
ATOM 1095 O O . MET A 1 137 ? 9.025 3.623 -5.462 1.00 89.38 137 MET A O 1
ATOM 1099 N N . GLN A 1 138 ? 8.059 3.745 -3.434 1.00 91.50 138 GLN A N 1
ATOM 1100 C CA . GLN A 1 138 ? 8.969 4.753 -2.883 1.00 91.50 138 GLN A CA 1
ATOM 1101 C C . GLN A 1 138 ? 10.411 4.257 -2.756 1.00 91.50 138 GLN A C 1
ATOM 1103 O O . GLN A 1 138 ? 11.330 5.057 -2.917 1.00 91.50 138 GLN A O 1
ATOM 1108 N N . ILE A 1 139 ? 10.634 2.948 -2.603 1.00 88.19 139 ILE A N 1
ATOM 1109 C CA . ILE A 1 139 ? 11.982 2.353 -2.669 1.00 88.19 139 ILE A CA 1
ATOM 1110 C C . ILE A 1 139 ? 12.685 2.714 -3.991 1.00 88.19 139 ILE A C 1
ATOM 1112 O O . ILE A 1 139 ? 13.894 2.939 -4.021 1.00 88.19 139 ILE A O 1
ATOM 1116 N N . ARG A 1 140 ? 11.936 2.808 -5.100 1.00 83.19 140 ARG A N 1
ATOM 1117 C CA . ARG A 1 140 ? 12.479 3.167 -6.425 1.00 83.19 140 ARG A CA 1
ATOM 1118 C C . ARG A 1 140 ? 12.300 4.644 -6.761 1.00 83.19 140 ARG A C 1
ATOM 1120 O O . ARG A 1 140 ? 13.089 5.197 -7.522 1.00 83.19 140 ARG A O 1
ATOM 1127 N N . GLN A 1 141 ? 11.261 5.274 -6.223 1.00 89.31 141 GLN A N 1
ATOM 1128 C CA . GLN A 1 141 ? 10.937 6.683 -6.427 1.00 89.31 141 GLN A CA 1
ATOM 1129 C C . GLN A 1 141 ? 10.679 7.364 -5.075 1.00 89.31 141 GLN A C 1
ATOM 1131 O O . GLN A 1 141 ? 9.523 7.597 -4.725 1.00 89.31 141 GLN A O 1
ATOM 1136 N N . PRO A 1 142 ? 11.724 7.746 -4.315 1.00 91.94 142 PRO A N 1
ATOM 1137 C CA . PRO A 1 142 ? 11.560 8.262 -2.948 1.00 91.94 142 PRO A CA 1
ATOM 1138 C C . PRO A 1 142 ? 10.615 9.467 -2.837 1.00 91.94 142 PRO A C 1
ATOM 1140 O O . PRO A 1 142 ? 9.934 9.652 -1.832 1.00 91.94 142 PRO A O 1
ATOM 1143 N N . LYS A 1 143 ? 10.529 10.257 -3.913 1.00 93.62 143 LYS A N 1
ATOM 1144 C CA . LYS A 1 143 ? 9.715 11.474 -4.012 1.00 93.62 143 LYS A CA 1
ATOM 1145 C C . LYS A 1 143 ? 8.280 11.253 -4.500 1.00 93.62 143 LYS A C 1
ATOM 1147 O O . LYS A 1 143 ? 7.562 12.225 -4.716 1.00 93.62 143 LYS A O 1
ATOM 1152 N N . LEU A 1 144 ? 7.858 10.000 -4.698 1.00 95.31 144 LEU A N 1
ATOM 1153 C CA . LEU A 1 144 ? 6.567 9.647 -5.305 1.00 95.31 144 LEU A CA 1
ATOM 1154 C C . LEU A 1 144 ? 5.378 10.373 -4.657 1.00 95.31 144 LEU A C 1
ATOM 1156 O O . LEU A 1 144 ? 4.480 10.835 -5.359 1.00 95.31 144 LEU A O 1
ATOM 1160 N N . LEU A 1 145 ? 5.393 10.487 -3.326 1.00 97.31 145 LEU A N 1
ATOM 1161 C CA . LEU A 1 145 ? 4.285 11.026 -2.538 1.00 97.31 145 LEU A CA 1
ATOM 1162 C C . LEU A 1 145 ? 4.445 12.506 -2.149 1.00 97.31 145 LEU A C 1
ATOM 1164 O O . LEU A 1 145 ? 3.570 13.045 -1.484 1.00 97.31 145 LEU A O 1
ATOM 1168 N N . GLU A 1 146 ? 5.512 13.203 -2.567 1.00 96.38 146 GLU A N 1
ATOM 1169 C CA . GLU A 1 146 ? 5.785 14.591 -2.127 1.00 96.38 146 GLU A CA 1
ATOM 1170 C C . GLU A 1 146 ? 4.639 15.573 -2.434 1.00 96.38 146 GLU A C 1
ATOM 1172 O O . GLU A 1 146 ? 4.461 16.556 -1.720 1.00 96.38 146 GLU A O 1
ATOM 1177 N N . LYS A 1 147 ? 3.850 15.315 -3.486 1.00 97.25 147 LYS A N 1
ATOM 1178 C CA . LYS A 1 147 ? 2.718 16.163 -3.904 1.00 97.25 147 LYS A CA 1
ATOM 1179 C C . LYS A 1 147 ? 1.371 15.754 -3.296 1.00 97.25 147 LYS A C 1
ATOM 1181 O O . LYS A 1 147 ? 0.365 16.384 -3.612 1.00 97.25 147 LYS A O 1
ATOM 1186 N N . TYR A 1 148 ? 1.350 14.704 -2.480 1.00 98.00 148 TYR A N 1
ATOM 1187 C CA . TYR A 1 148 ? 0.141 14.072 -1.949 1.00 98.00 148 TYR A CA 1
ATOM 1188 C C . TYR A 1 148 ? 0.272 13.950 -0.421 1.00 98.00 148 TYR A C 1
ATOM 1190 O O . TYR A 1 148 ? 0.573 12.867 0.083 1.00 98.00 148 TYR A O 1
ATOM 1198 N N . PRO A 1 149 ? 0.179 15.067 0.327 1.00 97.62 149 PRO A N 1
ATOM 1199 C CA . PRO A 1 149 ? 0.480 15.093 1.756 1.00 97.62 149 PRO A CA 1
ATOM 1200 C C . PRO A 1 149 ? -0.428 14.193 2.603 1.00 97.62 149 PRO A C 1
ATOM 1202 O O . PRO A 1 149 ? 0.074 13.576 3.542 1.00 97.62 149 PRO A O 1
ATOM 1205 N N . HIS A 1 150 ? -1.723 14.071 2.293 1.00 98.00 150 HIS A N 1
ATOM 1206 C CA . HIS A 1 150 ? -2.619 13.203 3.068 1.00 98.00 150 HIS A CA 1
ATOM 1207 C C . HIS A 1 150 ? -2.261 11.733 2.857 1.00 98.00 150 HIS A C 1
ATOM 1209 O O . HIS A 1 150 ? -2.116 10.982 3.821 1.00 98.00 150 HIS A O 1
ATOM 1215 N N . LEU A 1 151 ? -2.027 11.344 1.603 1.00 98.25 151 LEU A N 1
ATOM 1216 C CA . LEU A 1 151 ? -1.578 10.006 1.248 1.00 98.25 151 LEU A CA 1
ATOM 1217 C C . LEU A 1 151 ? -0.201 9.698 1.830 1.00 98.25 151 LEU A C 1
ATOM 1219 O O . LEU A 1 151 ? 0.007 8.607 2.351 1.00 98.25 151 LEU A O 1
ATOM 1223 N N . LYS A 1 152 ? 0.729 10.654 1.793 1.00 98.12 152 LYS A N 1
ATOM 1224 C CA . LYS A 1 152 ? 2.044 10.491 2.413 1.00 98.12 152 LYS A CA 1
ATOM 1225 C C . LYS A 1 152 ? 1.911 10.235 3.914 1.00 98.12 152 LYS A C 1
ATOM 1227 O O . LYS A 1 152 ? 2.493 9.277 4.406 1.00 98.12 152 LYS A O 1
ATOM 1232 N N . ASN A 1 153 ? 1.124 11.046 4.620 1.00 97.62 153 ASN A N 1
ATOM 1233 C CA . ASN A 1 153 ? 0.908 10.884 6.058 1.00 97.62 153 ASN A CA 1
ATOM 1234 C C . ASN A 1 153 ? 0.262 9.534 6.389 1.00 97.62 153 ASN A C 1
ATOM 1236 O O . ASN A 1 153 ? 0.647 8.894 7.365 1.00 97.62 153 ASN A O 1
ATOM 1240 N N . PHE A 1 154 ? -0.697 9.092 5.572 1.00 98.31 154 PHE A N 1
ATOM 1241 C CA . PHE A 1 154 ? -1.305 7.771 5.690 1.00 98.31 154 PHE A CA 1
ATOM 1242 C C . PHE A 1 154 ? -0.265 6.649 5.532 1.00 98.31 154 PHE A C 1
ATOM 1244 O O . PHE A 1 154 ? -0.180 5.776 6.396 1.00 98.31 154 PHE A O 1
ATOM 1251 N N . VAL A 1 155 ? 0.552 6.688 4.471 1.00 97.88 155 VAL A N 1
ATOM 1252 C CA . VAL A 1 155 ? 1.589 5.671 4.232 1.00 97.88 155 VAL A CA 1
ATOM 12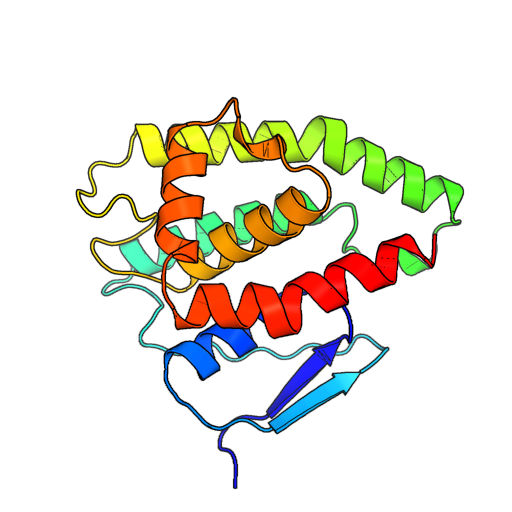53 C C . VAL A 1 155 ? 2.585 5.667 5.386 1.00 97.88 155 VAL A C 1
ATOM 1255 O O . VAL A 1 155 ? 2.780 4.617 5.990 1.00 97.88 155 VAL A O 1
ATOM 1258 N N . ASP A 1 156 ? 3.130 6.831 5.756 1.00 97.38 156 ASP A N 1
ATOM 1259 C CA . ASP A 1 156 ? 4.071 6.968 6.873 1.00 97.38 156 ASP A CA 1
ATOM 1260 C C . ASP A 1 156 ? 3.485 6.350 8.156 1.00 97.38 156 ASP A C 1
ATOM 1262 O O . ASP A 1 156 ? 4.149 5.557 8.825 1.00 97.38 156 ASP A O 1
ATOM 1266 N N . LYS A 1 157 ? 2.216 6.654 8.467 1.00 97.12 157 LYS A N 1
ATOM 1267 C CA . LYS A 1 157 ? 1.511 6.130 9.641 1.00 97.12 157 LYS A CA 1
ATOM 1268 C C . LYS A 1 157 ? 1.416 4.606 9.637 1.00 97.12 157 LYS A C 1
ATOM 1270 O O . LYS A 1 157 ? 1.723 3.989 10.653 1.00 97.12 157 LYS A O 1
ATOM 1275 N N . VAL A 1 158 ? 0.961 4.002 8.539 1.00 97.00 158 VAL A N 1
ATOM 1276 C CA . VAL A 1 158 ? 0.798 2.541 8.464 1.00 97.00 158 VAL A CA 1
ATOM 1277 C C . VAL A 1 158 ? 2.163 1.852 8.504 1.00 97.00 158 VAL A C 1
ATOM 1279 O O . VAL A 1 158 ? 2.327 0.860 9.210 1.00 97.00 158 VAL A O 1
ATOM 1282 N N . THR A 1 159 ? 3.168 2.409 7.821 1.00 95.94 159 THR A N 1
ATOM 1283 C CA . THR A 1 159 ? 4.529 1.848 7.804 1.00 95.94 159 THR A CA 1
ATOM 1284 C C . THR A 1 159 ? 5.298 2.030 9.109 1.00 95.94 159 THR A C 1
ATOM 1286 O O . THR A 1 159 ? 6.261 1.311 9.334 1.00 95.94 159 THR A O 1
ATOM 1289 N N . ALA A 1 160 ? 4.870 2.938 9.992 1.00 96.12 160 ALA A N 1
ATOM 1290 C CA . ALA A 1 160 ? 5.452 3.096 11.324 1.00 96.12 160 ALA A CA 1
ATOM 1291 C C . ALA A 1 160 ? 5.055 1.971 12.298 1.00 96.12 160 ALA A C 1
ATOM 1293 O O . ALA A 1 160 ? 5.597 1.894 13.399 1.00 96.12 160 ALA A O 1
ATOM 1294 N N . ASN A 1 161 ? 4.103 1.107 11.929 1.00 95.06 161 ASN A N 1
ATOM 1295 C CA . ASN A 1 161 ? 3.825 -0.098 12.698 1.00 95.06 161 ASN A CA 1
ATOM 1296 C C . ASN A 1 161 ? 5.033 -1.050 12.648 1.00 95.06 161 ASN A C 1
ATOM 1298 O O . ASN A 1 161 ? 5.533 -1.344 11.567 1.00 95.06 161 ASN A O 1
ATOM 1302 N N . GLU A 1 162 ? 5.463 -1.564 13.803 1.00 93.38 162 GLU A N 1
ATOM 1303 C CA . GLU A 1 162 ? 6.689 -2.368 13.922 1.00 93.38 162 GLU A CA 1
ATOM 1304 C C . GLU A 1 162 ? 6.695 -3.604 13.013 1.00 93.38 162 GLU A C 1
ATOM 1306 O O . GLU A 1 162 ? 7.697 -3.860 12.347 1.00 93.38 162 GLU A O 1
ATOM 1311 N N . VAL A 1 163 ? 5.573 -4.326 12.912 1.00 90.81 163 VAL A N 1
ATOM 1312 C CA . VAL A 1 163 ? 5.476 -5.521 12.057 1.00 90.81 163 VAL A CA 1
ATOM 1313 C C . VAL A 1 163 ? 5.549 -5.140 10.580 1.00 90.81 163 VAL A C 1
ATOM 1315 O O . VAL A 1 163 ? 6.263 -5.772 9.805 1.00 90.81 163 VAL A O 1
ATOM 1318 N N . VAL A 1 164 ? 4.856 -4.066 10.191 1.00 91.81 164 VAL A N 1
ATOM 1319 C CA . VAL A 1 164 ? 4.868 -3.567 8.808 1.00 91.81 164 VAL A CA 1
ATOM 1320 C C . VAL A 1 164 ? 6.261 -3.071 8.421 1.00 91.81 164 VAL A C 1
ATOM 1322 O O . VAL A 1 164 ? 6.763 -3.434 7.359 1.00 91.81 164 VAL A O 1
ATOM 1325 N N . SER A 1 165 ? 6.900 -2.275 9.282 1.00 93.00 165 SER A N 1
ATOM 1326 C CA . SER A 1 165 ? 8.259 -1.769 9.068 1.00 93.00 165 SER A CA 1
ATOM 1327 C C . SER A 1 165 ? 9.247 -2.919 8.911 1.00 93.00 165 SER A C 1
ATOM 1329 O O . SER A 1 165 ? 10.019 -2.940 7.954 1.00 93.00 165 SER A O 1
ATOM 1331 N N . HIS A 1 166 ? 9.178 -3.907 9.807 1.00 90.69 166 HIS A N 1
ATOM 1332 C CA . HIS A 1 166 ? 10.044 -5.074 9.752 1.00 90.69 166 HIS A CA 1
ATOM 1333 C C . HIS A 1 166 ? 9.865 -5.846 8.440 1.00 90.69 166 HIS A C 1
ATOM 1335 O O . HIS A 1 166 ? 10.850 -6.111 7.758 1.00 90.69 166 HIS A O 1
ATOM 1341 N N . PHE A 1 167 ? 8.622 -6.128 8.034 1.00 89.88 167 PHE A N 1
ATOM 1342 C CA . PHE A 1 167 ? 8.331 -6.808 6.768 1.00 89.88 167 PHE A CA 1
ATOM 1343 C C . PHE A 1 167 ? 8.851 -6.034 5.550 1.00 89.88 167 PHE A C 1
ATOM 1345 O O . PHE A 1 167 ? 9.373 -6.622 4.599 1.00 89.88 167 PHE A O 1
ATOM 1352 N N . ILE A 1 168 ? 8.737 -4.701 5.559 1.00 89.44 168 ILE A N 1
ATOM 1353 C CA . ILE A 1 168 ? 9.265 -3.873 4.471 1.00 89.44 168 ILE A CA 1
ATOM 1354 C C . ILE A 1 168 ? 10.783 -4.042 4.350 1.00 89.44 168 ILE A C 1
ATOM 1356 O O . ILE A 1 168 ? 11.300 -4.167 3.240 1.00 89.44 168 ILE A O 1
ATOM 1360 N N . GLU A 1 169 ? 11.494 -4.057 5.473 1.00 89.81 169 GLU A N 1
ATOM 1361 C CA . GLU A 1 169 ? 12.951 -4.182 5.509 1.00 89.81 169 GLU A CA 1
ATOM 1362 C C . GLU A 1 169 ? 13.438 -5.577 5.108 1.00 89.81 169 GLU A C 1
ATOM 1364 O O . GLU A 1 169 ? 14.426 -5.694 4.379 1.00 89.81 169 GLU A O 1
ATOM 1369 N N . THR A 1 170 ? 12.760 -6.629 5.570 1.00 87.00 170 THR A N 1
ATOM 1370 C CA . THR A 1 170 ? 13.232 -8.014 5.430 1.00 87.00 170 THR A CA 1
ATOM 1371 C C . THR A 1 170 ? 12.707 -8.726 4.190 1.00 87.00 170 THR A C 1
ATOM 1373 O O . THR A 1 170 ? 13.423 -9.555 3.631 1.00 87.00 170 THR A O 1
ATOM 1376 N N . GLU A 1 171 ? 11.513 -8.380 3.708 1.00 84.19 171 GLU A N 1
ATOM 1377 C CA . GLU A 1 171 ? 10.866 -9.066 2.583 1.00 84.19 171 GLU A CA 1
ATOM 1378 C C . GLU A 1 171 ? 10.728 -8.152 1.358 1.00 84.19 171 GLU A C 1
ATOM 1380 O O . GLU A 1 171 ? 11.223 -8.476 0.272 1.00 84.19 171 GLU A O 1
ATOM 1385 N N . LEU A 1 172 ? 10.102 -6.980 1.521 1.00 82.94 172 LEU A N 1
ATOM 1386 C CA . LEU A 1 172 ? 9.742 -6.112 0.390 1.00 82.94 172 LEU A CA 1
ATOM 1387 C C . LEU A 1 172 ? 10.954 -5.417 -0.244 1.00 82.94 172 LEU A C 1
ATOM 1389 O O . LEU A 1 172 ? 11.071 -5.336 -1.468 1.00 82.94 172 LEU A O 1
ATOM 1393 N N . ALA A 1 173 ? 11.862 -4.865 0.562 1.00 83.69 173 ALA A N 1
ATOM 1394 C CA . ALA A 1 173 ? 13.010 -4.135 0.039 1.00 83.69 173 ALA A CA 1
ATOM 1395 C C . ALA A 1 173 ? 13.979 -5.040 -0.741 1.00 83.69 173 ALA A C 1
ATOM 1397 O O . ALA A 1 173 ? 14.344 -4.670 -1.865 1.00 83.69 173 ALA A O 1
ATOM 1398 N N . PRO A 1 174 ? 14.340 -6.241 -0.252 1.00 78.44 174 PRO A N 1
ATOM 1399 C CA . PRO A 1 174 ? 15.132 -7.186 -1.033 1.00 78.44 174 PRO A CA 1
ATOM 1400 C C . PRO A 1 174 ? 14.455 -7.589 -2.351 1.00 78.44 174 PRO A C 1
ATOM 1402 O O . PRO A 1 174 ? 15.102 -7.559 -3.405 1.00 78.44 174 PRO A O 1
ATOM 1405 N N . SER A 1 175 ? 13.148 -7.887 -2.334 1.00 70.94 175 SER A N 1
ATOM 1406 C CA . SER A 1 175 ? 12.397 -8.285 -3.536 1.00 70.94 175 SER A CA 1
ATOM 1407 C C . SER A 1 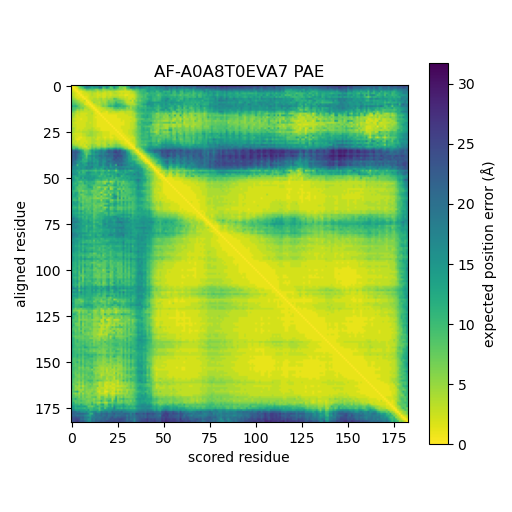175 ? 12.298 -7.144 -4.564 1.00 70.94 175 SER A C 1
ATOM 1409 O O . SER A 1 175 ? 12.413 -7.356 -5.777 1.00 70.94 175 SER A O 1
ATOM 1411 N N . ALA A 1 176 ? 12.178 -5.898 -4.097 1.00 67.94 176 ALA A N 1
ATOM 1412 C CA . ALA A 1 176 ? 12.146 -4.712 -4.943 1.00 67.94 176 ALA A CA 1
ATOM 1413 C C . ALA A 1 176 ? 13.506 -4.385 -5.591 1.00 67.94 176 ALA A C 1
ATOM 1415 O O . ALA A 1 176 ? 13.522 -3.825 -6.694 1.00 67.94 176 ALA A O 1
ATOM 1416 N N . VAL A 1 177 ? 14.623 -4.729 -4.936 1.00 60.91 177 VAL A N 1
ATOM 1417 C CA . VAL A 1 177 ? 15.995 -4.495 -5.424 1.00 60.91 177 VAL A CA 1
ATOM 1418 C C . VAL A 1 177 ? 16.428 -5.538 -6.457 1.00 60.91 177 VAL A C 1
ATOM 1420 O O . VAL A 1 177 ? 17.072 -5.159 -7.438 1.00 60.91 177 VAL A O 1
ATOM 1423 N N . LEU A 1 178 ? 16.029 -6.810 -6.315 1.00 53.31 178 LEU A N 1
ATOM 1424 C CA . LEU A 1 178 ? 16.362 -7.879 -7.274 1.00 53.31 178 LEU A CA 1
ATOM 1425 C C . LEU A 1 178 ? 15.994 -7.506 -8.722 1.00 53.31 178 LEU A C 1
ATOM 1427 O O . LEU A 1 178 ? 16.771 -7.734 -9.645 1.00 53.31 178 LEU A O 1
ATOM 1431 N N . ARG A 1 179 ? 14.872 -6.805 -8.923 1.00 48.97 179 ARG A N 1
ATOM 1432 C CA . ARG A 1 179 ? 14.412 -6.366 -10.250 1.00 48.97 179 ARG A CA 1
ATOM 1433 C C . ARG A 1 179 ? 15.283 -5.274 -10.893 1.00 48.97 179 ARG A C 1
ATOM 1435 O O . ARG A 1 179 ? 15.232 -5.117 -12.108 1.00 48.97 179 ARG A O 1
ATOM 1442 N N . LYS A 1 180 ? 16.077 -4.514 -10.124 1.00 45.47 180 LYS A N 1
ATOM 1443 C CA . LYS A 1 180 ? 16.974 -3.474 -10.672 1.00 45.47 180 LYS A CA 1
ATOM 1444 C C . LYS A 1 180 ? 18.142 -4.076 -11.461 1.00 45.47 180 LYS A C 1
ATOM 1446 O O . LYS A 1 180 ? 18.645 -3.424 -12.364 1.00 45.47 180 LYS A O 1
ATOM 1451 N N . ASN A 1 181 ? 18.548 -5.300 -11.123 1.00 35.81 181 ASN A N 1
ATOM 1452 C CA . ASN A 1 181 ? 19.705 -5.970 -11.722 1.00 35.81 181 ASN A CA 1
ATOM 1453 C C . ASN A 1 181 ? 19.326 -6.959 -12.842 1.00 35.81 181 ASN A C 1
ATOM 1455 O O . ASN A 1 181 ? 20.213 -7.567 -13.436 1.00 35.81 181 ASN A O 1
ATOM 1459 N N . SER A 1 182 ? 18.029 -7.145 -13.111 1.00 37.72 182 SER A N 1
ATOM 1460 C CA . SER A 1 182 ? 17.500 -8.085 -14.117 1.00 37.72 182 SER A CA 1
ATOM 1461 C C . SER A 1 182 ? 16.809 -7.395 -15.303 1.00 37.72 182 SER A C 1
ATOM 1463 O O . SER A 1 182 ? 16.201 -8.074 -16.128 1.00 37.72 182 SER A O 1
ATOM 1465 N N . MET A 1 183 ? 16.878 -6.063 -15.378 1.00 37.22 183 MET A N 1
ATOM 1466 C CA . MET A 1 183 ? 16.444 -5.232 -16.511 1.00 37.22 183 MET A CA 1
ATOM 1467 C C . MET A 1 183 ? 17.645 -4.475 -17.068 1.00 37.22 183 MET A C 1
ATOM 1469 O O . MET A 1 183 ? 17.647 -4.227 -18.292 1.00 37.22 183 MET A O 1
#

Solvent-accessible surface area (backbone atoms only — not comparable to full-atom values): 10606 Å² total; per-residue (Å²): 128,59,87,42,72,49,57,38,55,74,51,93,51,75,54,56,48,52,51,50,54,34,58,69,67,73,49,68,60,44,81,44,69,39,97,70,98,70,86,80,88,84,86,69,80,90,31,44,49,97,45,72,66,25,30,50,44,27,50,54,56,48,49,49,54,50,59,55,43,42,84,73,69,42,87,67,48,84,76,46,54,71,68,55,48,51,50,47,50,49,46,36,61,71,52,39,45,57,57,49,52,56,49,51,21,53,49,55,68,68,49,86,50,88,60,59,50,86,49,40,78,55,90,32,53,44,49,52,44,54,26,52,54,51,52,60,47,28,78,79,36,78,66,73,44,76,90,28,62,54,42,37,53,37,32,54,55,56,45,67,36,67,64,50,38,49,44,40,66,72,51,49,46,56,40,61,50,57,58,70,81,75,113

Sequence (183 aa):
MAKYKIIDYVYPTAGELARLILQYKDVEYDDEKVDSPDRIYEAEEDLVGKNNEEAAICDMVMDGLGVMFSKVRGNQISKLDAKQQIALFKQMIEEDVPRFLAKYERFLERSDLKSGYLASEQLTWCDLGVALTFAGMQIRQPKLLEKYPHLKNFVDKVTANEVVSHFIETELAPSAVLRKNSM

Foldseek 3Di:
DFPEEDEEALADDCVLLVVLVCLVVVGDYHYHHDHDDDDDDDDDPVQCDDDPQLNVQLVVLVVLVCVLCVQQPDPCNVVDDPVVNVVSVVCSLPPSLVVSLVVVLVQLVPDPAPCSARRDVDHHSSLLVLLLVVLLVCLVVVCSCVVRVSSVVSSVVVCPPPSNVVSCVPRRNVSSVVVVVVD

Secondary structure (DSSP, 8-state):
--SEEEEEESS-SHHHHHHHHHHHTT--EEEEEESS--------GGGS-SSHHHHHHHHHHHHHHHHHHHHHHSTTGGGS-HHHHHHHHHHIIIIIHHHHHHHHHHHHHT---TT--SSSSS--HHHHHHHHHHHHHHTT-TTTTTT-HHHHHHHHHHHTSHHHHHHIIIIIHHHHHHGGG--

Radius of gyration: 16.44 Å; Cα contacts (8 Å, |Δi|>4): 197; chains: 1; bounding box: 40×44×41 Å

Mean predicted aligned error: 7.76 Å

Organism: Argiope bruennichi (NCBI:txid94029)